Protein AF-0000000075210568 (afdb_homodimer)

Organism: NCBI:txid2021314

Secondary structure (DSSP, 8-state):
-EEEE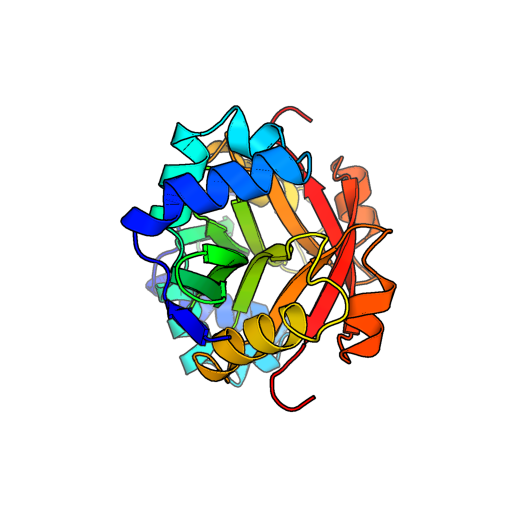--GGGHHHHHHHHHHTT-HHHHHTHHHHHHHHHT-SEEEEEEETTEEEEEEEEEE-SSSEEEEEEEEE-GGGTTTTHHHHHHHHHHHHSTTSEEEEEE-TTTHHHHHHTTPEEEEEEEEETT-/-EEEE--GGGHHHHHHHHHHTT-HHHHHTHHHHHHHHHT-SEEEEEEETTEEEEEEEEEE-SSSEEEEEEEEE-GGGTTTTHHHHHHHHHHHHSTTSEEEEEE-TTTHHHHHHTTPEEEEEEEEETT-

pLDDT: mean 95.22, std 4.37, range [72.69, 98.81]

Solvent-accessible surface area (backbone atoms only — not comparable to full-atom values): 13759 Å² total; per-residue (Å²): 120,48,75,46,72,63,52,79,86,50,48,68,55,50,44,50,49,31,51,76,72,64,42,50,67,55,48,74,38,40,69,43,44,52,46,20,57,74,50,36,79,45,42,33,33,31,23,58,83,93,39,71,46,28,38,36,39,17,41,52,32,73,30,48,44,30,38,46,77,45,76,48,61,39,77,94,51,56,94,66,52,56,68,59,50,53,53,48,56,56,42,66,76,33,55,72,18,38,39,34,37,73,34,54,86,90,45,46,67,60,43,49,73,71,58,34,44,80,39,45,13,33,38,35,50,69,90,98,120,48,75,46,72,62,53,80,86,48,48,68,53,51,45,50,48,30,52,76,72,64,42,48,67,54,48,74,37,40,70,43,43,51,46,20,56,73,50,37,79,43,41,31,34,31,24,57,83,92,39,72,46,28,40,35,39,19,42,53,31,74,29,49,45,30,38,46,76,44,76,50,61,38,78,93,51,56,95,67,53,55,68,60,51,52,54,48,55,57,40,66,76,33,55,72,17,37,39,34,38,73,34,53,86,90,45,46,66,60,43,49,73,73,56,34,46,81,40,45,12,32,38,35,49,68,90,97

Sequence (256 aa):
MIIRDYEESDFPYIQQLNAAEGWSGLVERGGETKGAWSRSNASCVACAGETVIGYLRGMTDTHITLYICELLISNSYRKSGVGKRLLRHVHEAYPTTRMEILASSSSQSYYEQLGFRPFYGFRKTIDEMIIRDYEESDFPYIQQLNAAEGWSGLVERGGETKGAWSRSNASCVACAGETVIGYLRGMTDTHITLYICELLISNSYRKSGVGKRLLRHVHEAYPTTRMEILASSSSQSYYEQLGFRPFYGFRKTIDE

InterPro domains:
  IPR000182 GNAT domain [PF13508] (44-118)
  IPR000182 GNAT domain [PS51186] (1-128)
  IPR016181 Acyl-CoA N-acyltransferase [SSF55729] (1-119)

Foldseek 3Di:
DDKDFDDLVCLVLVLVQCVVVVVVVCNVPVVVVSVLQVVFDQKMFDDDVPHTQWIWTWHDPLAEAIETPDTDGHPVCPPVCPRVVSVCVSCVSRVNYDYDYDDDPVCVVVVVVVVDDDDDDDDDDPVD/DDKDFDDLVCLVLVLVQCVVVVVVVCNVPVVVVSVLQVVFDQKMFDDDVPHTQWIWTWHDPLAEAIETPDTDGHPVCPPVCPRVVSVCVSCVSRVNYDYDYDDDPVCVVVVVVVVDDDDDDDDDDPVD

Nearest PDB structures (foldseek):
  2atr-assembly1_A  TM=8.343E-01  e=8.074E-07  Streptococcus pneumoniae TIGR4
  1y7r-assembly1_B  TM=6.972E-01  e=7.843E-06  Staphylococcus aureus
  2ozh-assembly1_A-2  TM=6.845E-01  e=1.602E-05  Xanthomonas campestris pv. campestris
  5jph-assembly2_A  TM=6.784E-01  e=1.772E-04  Staphylococcus aureus subsp. aureus COL
  5i0c-assembly1_A  TM=7.451E-01  e=1.512E-03  Escherichia coli K-12

Structure (mmCIF, N/CA/C/O backbone):
data_AF-0000000075210568-model_v1
#
loop_
_entity.id
_entity.type
_entity.pdbx_description
1 polymer 'GNAT family N-acetyltransferase'
#
loop_
_atom_site.group_PDB
_atom_site.id
_atom_site.type_symbol
_atom_site.label_atom_id
_atom_site.label_alt_id
_atom_site.label_comp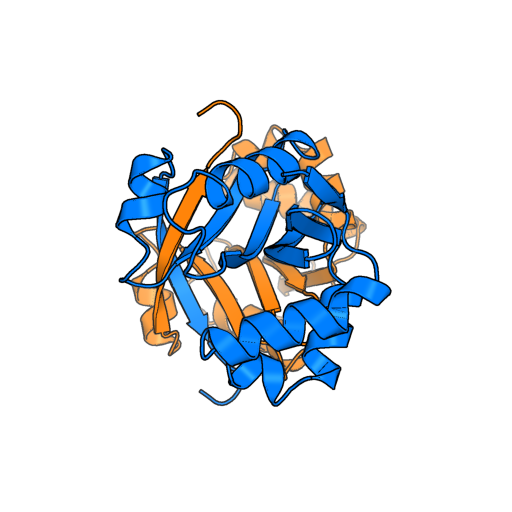_id
_atom_site.label_asym_id
_atom_site.label_entity_id
_atom_site.label_seq_id
_atom_site.pdbx_PDB_ins_code
_atom_site.Cartn_x
_atom_site.Cartn_y
_atom_site.Cartn_z
_atom_site.occupancy
_atom_site.B_iso_or_equiv
_atom_site.auth_seq_id
_atom_site.auth_comp_id
_atom_site.auth_asym_id
_atom_site.auth_atom_id
_atom_site.pdbx_PDB_model_num
ATOM 1 N N . MET A 1 1 ? 6.574 25.797 10.828 1 87.81 1 MET A N 1
ATOM 2 C CA . MET A 1 1 ? 6.012 24.469 10.586 1 87.81 1 MET A CA 1
ATOM 3 C C . MET A 1 1 ? 7.098 23.406 10.625 1 87.81 1 MET A C 1
ATOM 5 O O . MET A 1 1 ? 8.156 23.562 10.016 1 87.81 1 MET A O 1
ATOM 9 N N . ILE A 1 2 ? 6.82 22.391 11.453 1 95.25 2 ILE A N 1
ATOM 10 C CA . ILE A 1 2 ? 7.797 21.312 11.617 1 95.25 2 ILE A CA 1
ATOM 11 C C . ILE A 1 2 ? 7.176 19.984 11.211 1 95.25 2 ILE A C 1
ATOM 13 O O . ILE A 1 2 ? 6.02 19.703 11.539 1 95.25 2 ILE A O 1
ATOM 17 N N . ILE A 1 3 ? 7.969 19.156 10.539 1 97.62 3 ILE A N 1
ATOM 18 C CA . ILE A 1 3 ? 7.578 17.781 10.227 1 97.62 3 ILE A CA 1
ATOM 19 C C . ILE A 1 3 ? 8.398 16.812 11.07 1 97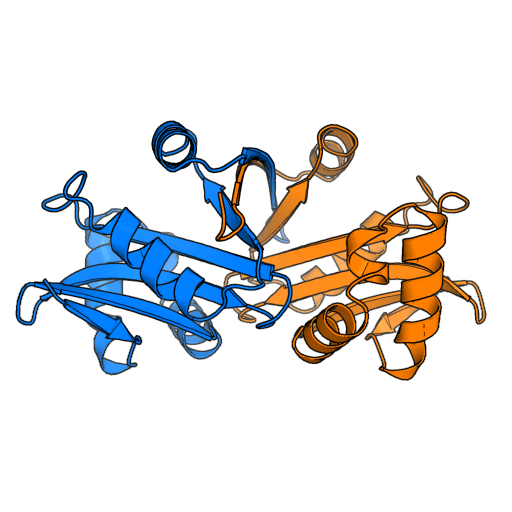.62 3 ILE A C 1
ATOM 21 O O . ILE A 1 3 ? 9.617 16.938 11.172 1 97.62 3 ILE A O 1
ATOM 25 N N . ARG A 1 4 ? 7.723 15.922 11.68 1 96.94 4 ARG A N 1
ATOM 26 C CA . ARG A 1 4 ? 8.398 14.922 12.5 1 96.94 4 ARG A CA 1
ATOM 27 C C . ARG A 1 4 ? 7.68 13.578 12.438 1 96.94 4 ARG A C 1
ATOM 29 O O . ARG A 1 4 ? 6.547 13.5 11.969 1 96.94 4 ARG A O 1
ATOM 36 N N . ASP A 1 5 ? 8.328 12.531 12.977 1 96.62 5 ASP A N 1
ATOM 37 C CA . ASP A 1 5 ? 7.738 11.203 12.992 1 96.62 5 ASP A CA 1
ATOM 38 C C . ASP A 1 5 ? 6.531 11.141 13.922 1 96.62 5 ASP A C 1
ATOM 40 O O . ASP A 1 5 ? 6.484 11.844 14.93 1 96.62 5 ASP A O 1
ATOM 44 N N . TYR A 1 6 ? 5.617 10.352 13.555 1 97.5 6 TYR A N 1
ATOM 45 C CA . TYR A 1 6 ? 4.418 10.117 14.352 1 97.5 6 TYR A CA 1
ATOM 46 C C . TYR A 1 6 ? 4.773 9.5 15.695 1 97.5 6 TYR A C 1
ATOM 48 O O . TYR A 1 6 ? 5.637 8.625 15.773 1 97.5 6 TYR A O 1
ATOM 56 N N . GLU A 1 7 ? 4.172 9.945 16.781 1 96.5 7 GLU A N 1
ATOM 57 C CA . GLU A 1 7 ? 4.137 9.32 18.094 1 96.5 7 GLU A CA 1
ATOM 58 C C . GLU A 1 7 ? 2.699 9.055 18.531 1 96.5 7 GLU A C 1
ATOM 60 O O . GLU A 1 7 ? 1.774 9.75 18.109 1 96.5 7 GLU A O 1
ATOM 65 N N . GLU A 1 8 ? 2.539 8.094 19.422 1 96.88 8 GLU A N 1
ATOM 66 C CA . GLU A 1 8 ? 1.201 7.664 19.812 1 96.88 8 GLU A CA 1
ATOM 67 C C . GLU A 1 8 ? 0.41 8.82 20.422 1 96.88 8 GLU A C 1
ATOM 69 O O . GLU A 1 8 ? -0.813 8.883 20.281 1 96.88 8 GLU A O 1
ATOM 74 N N . SER A 1 9 ? 1.119 9.703 21.062 1 96.5 9 SER A N 1
ATOM 75 C CA . SER A 1 9 ? 0.458 10.836 21.703 1 96.5 9 SER A CA 1
ATOM 76 C C . SER A 1 9 ? -0.156 11.773 20.672 1 96.5 9 SER A C 1
ATOM 78 O O . SER A 1 9 ? -0.962 12.641 21.016 1 96.5 9 SER A O 1
ATOM 80 N N . ASP A 1 10 ? 0.159 11.641 19.391 1 97.44 10 ASP A N 1
ATOM 81 C CA . ASP A 1 10 ? -0.385 12.469 18.312 1 97.44 10 ASP A CA 1
ATOM 82 C C . ASP A 1 10 ? -1.772 11.984 17.891 1 97.44 10 ASP A C 1
ATOM 84 O O . ASP A 1 10 ? -2.523 12.719 17.25 1 97.44 10 ASP A O 1
ATOM 88 N N . PHE A 1 11 ? -2.162 10.758 18.266 1 97.81 11 PHE A N 1
ATOM 89 C CA . PHE A 1 11 ? -3.307 10.07 17.672 1 97.81 11 PHE A CA 1
ATOM 90 C C . PHE A 1 11 ? -4.598 10.828 17.969 1 97.81 11 PHE A C 1
ATOM 92 O O . PHE A 1 11 ? -5.441 10.984 17.078 1 97.81 11 PHE A O 1
ATOM 99 N N . PRO A 1 12 ? -4.773 11.375 19.219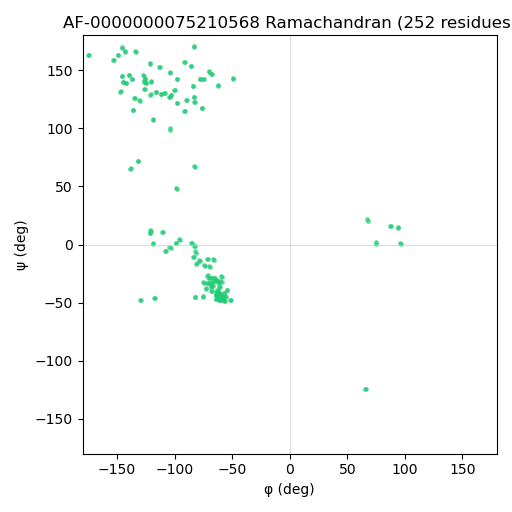 1 97.12 12 PRO A N 1
ATOM 100 C CA . PRO A 1 12 ? -6.008 12.125 19.438 1 97.12 12 PRO A CA 1
ATOM 101 C C . PRO A 1 12 ? -6.145 13.336 18.516 1 97.12 12 PRO A C 1
ATOM 103 O O . PRO A 1 12 ? -7.25 13.664 18.078 1 97.12 12 PRO A O 1
ATOM 106 N N . TYR A 1 13 ? -5.062 14 18.203 1 96.69 13 TYR A N 1
ATOM 107 C CA . TYR A 1 13 ? -5.086 15.164 17.312 1 96.69 13 TYR A CA 1
ATOM 108 C C . TYR A 1 13 ? -5.344 14.75 15.875 1 96.69 13 TYR A C 1
ATOM 110 O O . TYR A 1 13 ? -5.996 15.477 15.125 1 96.69 13 TYR A O 1
ATOM 118 N N . ILE A 1 14 ? -4.867 13.578 15.477 1 97.38 14 ILE A N 1
ATOM 119 C CA . ILE A 1 14 ? -5.133 13.008 14.156 1 97.38 14 ILE A CA 1
ATOM 120 C C . ILE A 1 14 ? -6.625 12.719 14.008 1 97.38 14 ILE A C 1
ATOM 122 O O . ILE A 1 14 ? -7.227 13.055 12.984 1 97.38 14 ILE A O 1
ATOM 126 N N . GLN A 1 15 ? -7.207 12.172 15.047 1 97.56 15 GLN A N 1
ATOM 127 C CA . GLN A 1 15 ? -8.633 11.867 15 1 97.56 15 GLN A CA 1
ATOM 128 C C . GLN A 1 15 ? -9.469 13.141 14.945 1 97.56 15 GLN A C 1
ATOM 130 O O . GLN A 1 15 ? -10.523 13.172 14.305 1 97.56 15 GLN A O 1
ATOM 135 N N . GLN A 1 16 ? -9.008 14.18 15.641 1 96.56 16 GLN A N 1
ATOM 136 C CA . GLN A 1 16 ? -9.688 15.469 15.562 1 96.56 16 GLN A CA 1
ATOM 137 C C . GLN A 1 16 ? -9.664 16.016 14.133 1 96.56 16 GLN A C 1
ATOM 139 O O . GLN A 1 16 ? -10.672 16.531 13.641 1 96.56 16 GLN A O 1
ATOM 144 N N . LEU A 1 17 ? -8.562 15.906 13.5 1 96.75 17 LEU A N 1
ATOM 145 C CA . LEU A 1 17 ? -8.43 16.344 12.109 1 96.75 17 LEU A CA 1
ATOM 146 C C . LEU A 1 17 ? -9.32 15.516 11.195 1 96.75 17 LEU A C 1
ATOM 148 O O . LEU A 1 17 ? -9.992 16.062 10.312 1 96.75 17 LEU A O 1
ATOM 152 N N . ASN A 1 18 ? -9.273 14.141 11.367 1 97.19 18 ASN A N 1
ATOM 153 C CA . ASN A 1 18 ? -10.164 13.273 10.609 1 97.19 18 ASN A CA 1
ATOM 154 C C . ASN A 1 18 ? -11.617 13.719 10.719 1 97.19 18 ASN A C 1
ATOM 156 O O . ASN A 1 18 ? -12.32 13.82 9.711 1 97.19 18 ASN A O 1
ATOM 160 N N . ALA A 1 19 ? -12.039 13.977 11.922 1 97.06 19 ALA A N 1
ATOM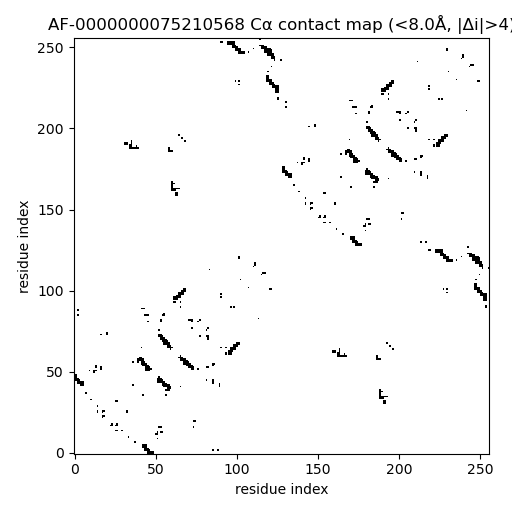 161 C CA . ALA A 1 19 ? -13.414 14.398 12.164 1 97.06 19 ALA A CA 1
ATOM 162 C C . ALA A 1 19 ? -13.711 15.734 11.492 1 97.06 19 ALA A C 1
ATOM 164 O O . ALA A 1 19 ? -14.742 15.883 10.828 1 97.06 19 ALA A O 1
ATOM 165 N N . ALA A 1 20 ? -12.852 16.672 11.633 1 95.56 20 ALA A N 1
ATOM 166 C CA . ALA A 1 20 ? -13.023 18.016 11.086 1 95.56 20 ALA A CA 1
ATOM 167 C C . ALA A 1 20 ? -13.133 17.984 9.562 1 95.56 20 ALA A C 1
ATOM 169 O O . ALA A 1 20 ? -13.844 18.781 8.961 1 95.56 20 ALA A O 1
ATOM 170 N N . GLU A 1 21 ? -12.43 17.016 8.922 1 93.75 21 GLU A N 1
ATOM 171 C CA . GLU A 1 21 ? -12.375 16.953 7.465 1 93.75 21 GLU A CA 1
ATOM 172 C C . GLU A 1 21 ? -13.367 15.938 6.91 1 93.75 21 GLU A C 1
ATOM 174 O O . GLU A 1 21 ? -13.344 15.633 5.715 1 93.75 21 GLU A O 1
ATOM 179 N N . GLY A 1 22 ? -14.133 15.305 7.77 1 94.12 22 GLY A N 1
ATOM 180 C CA . GLY A 1 22 ? -15.234 14.461 7.34 1 94.12 22 GLY A CA 1
ATOM 181 C C . GLY A 1 22 ? -14.82 13.031 7.047 1 94.12 22 GLY A C 1
ATOM 182 O O . GLY A 1 22 ? -15.492 12.32 6.297 1 94.12 22 GLY A O 1
ATOM 183 N N . TRP A 1 23 ? -13.656 12.625 7.492 1 94.06 23 TRP A N 1
ATOM 184 C CA . TRP A 1 23 ? -13.227 11.234 7.332 1 94.06 23 TRP A CA 1
ATOM 185 C C . TRP A 1 23 ? -13.812 10.352 8.43 1 94.06 23 TRP A C 1
ATOM 187 O O . TRP A 1 23 ? -13.07 9.727 9.188 1 94.06 23 TRP A O 1
ATOM 197 N N . SER A 1 24 ? -15.055 10.195 8.406 1 94.38 24 SER A N 1
ATOM 198 C CA . SER A 1 24 ? -15.844 9.625 9.484 1 94.38 24 SER A CA 1
ATOM 199 C C . SER A 1 24 ? -15.562 8.133 9.656 1 94.38 24 SER A C 1
ATOM 201 O O . SER A 1 24 ? -15.617 7.609 10.773 1 94.38 24 SER A O 1
ATOM 203 N N . GLY A 1 25 ? -15.289 7.461 8.641 1 93.69 25 GLY A N 1
ATOM 204 C CA . GLY A 1 25 ? -14.977 6.047 8.742 1 93.69 25 GLY A CA 1
ATOM 205 C C . GLY A 1 25 ? -13.805 5.762 9.656 1 93.69 25 GLY A C 1
ATOM 206 O O . GLY A 1 25 ? -13.859 4.848 10.484 1 93.69 25 GLY A O 1
ATOM 207 N N . LEU A 1 26 ? -12.75 6.547 9.508 1 95.56 26 LEU A N 1
ATOM 208 C CA . LEU A 1 26 ? -11.555 6.367 10.32 1 95.56 26 LEU A CA 1
ATOM 209 C C . LEU A 1 26 ? -11.812 6.773 11.773 1 95.56 26 LEU A C 1
ATOM 211 O O . LEU A 1 26 ? -11.203 6.227 12.688 1 95.56 26 LEU A O 1
ATOM 215 N N . VAL A 1 27 ? -12.75 7.719 11.961 1 96.44 27 VAL A N 1
ATOM 216 C CA . VAL A 1 27 ? -13.094 8.172 13.305 1 96.44 27 VAL A CA 1
ATOM 217 C C . VAL A 1 27 ? -13.945 7.121 14.008 1 96.44 27 VAL A C 1
ATOM 219 O O . VAL A 1 27 ? -13.664 6.754 15.148 1 96.44 27 VAL A O 1
ATOM 222 N N . GLU A 1 28 ? -14.906 6.605 13.258 1 96.19 28 GLU A N 1
ATOM 223 C CA . GLU A 1 28 ? -15.828 5.617 13.805 1 96.19 28 GLU A CA 1
ATOM 224 C C . GLU A 1 28 ? -15.109 4.309 14.133 1 96.19 28 GLU A C 1
ATOM 226 O O . GLU A 1 28 ? -15.445 3.635 15.102 1 96.19 28 GLU A O 1
ATOM 231 N N . ARG A 1 29 ? -14.109 3.986 13.367 1 95.81 29 ARG A N 1
ATOM 232 C CA . ARG A 1 29 ? -13.289 2.797 13.57 1 95.81 29 ARG A CA 1
ATOM 233 C C . ARG A 1 29 ? -11.992 3.145 14.305 1 95.81 29 ARG A C 1
ATOM 235 O O . ARG A 1 29 ? -10.914 2.719 13.891 1 95.81 29 ARG A O 1
ATOM 242 N N . GLY A 1 30 ? -12.172 3.883 15.367 1 95.75 30 GLY A N 1
ATOM 243 C CA . GLY A 1 30 ? -11.039 4.457 16.078 1 95.75 30 GLY A CA 1
ATOM 244 C C . GLY A 1 30 ? -10.023 3.422 16.516 1 95.75 30 GLY A C 1
ATOM 245 O O . GLY A 1 30 ? -8.812 3.629 16.391 1 95.75 30 GLY A O 1
ATOM 246 N N . GLY A 1 31 ? -10.492 2.309 17.078 1 96.75 31 GLY A N 1
ATOM 247 C CA . GLY A 1 31 ? -9.594 1.248 17.5 1 96.75 31 GLY A CA 1
ATOM 248 C C . GLY A 1 31 ? -8.797 0.656 16.359 1 96.75 31 GLY A C 1
ATOM 249 O O . GLY A 1 31 ? -7.578 0.49 16.469 1 96.75 31 GLY A O 1
ATOM 250 N N . GLU A 1 32 ? -9.438 0.356 15.305 1 97.5 32 GLU A N 1
ATOM 251 C CA . GLU A 1 32 ? -8.773 -0.17 14.109 1 97.5 32 GLU A CA 1
ATOM 252 C C . GLU A 1 32 ? -7.805 0.853 13.523 1 97.5 32 GLU A C 1
ATOM 254 O O . GLU A 1 32 ? -6.707 0.498 13.094 1 97.5 32 GLU A O 1
ATOM 259 N N . THR A 1 33 ? -8.266 2.096 13.508 1 98.19 33 THR A N 1
ATOM 260 C CA . THR A 1 33 ? -7.418 3.162 12.992 1 98.19 33 THR A CA 1
ATOM 261 C C . THR A 1 33 ? -6.141 3.289 13.812 1 98.19 33 THR A C 1
ATOM 263 O O . THR A 1 33 ? -5.043 3.396 13.266 1 98.19 33 THR A O 1
ATOM 266 N N . LYS A 1 34 ? -6.309 3.262 15.094 1 98.12 34 LYS A N 1
ATOM 267 C CA . LYS A 1 34 ? -5.141 3.324 15.969 1 98.12 34 LYS A CA 1
ATOM 268 C C . LYS A 1 34 ? -4.223 2.125 15.742 1 98.12 34 LYS A C 1
ATOM 270 O O . LYS A 1 34 ? -3 2.271 15.703 1 98.12 34 LYS A O 1
ATOM 275 N N . GLY A 1 35 ? -4.812 0.954 15.641 1 97.94 35 GLY A N 1
ATOM 276 C CA . GLY A 1 35 ? -4.039 -0.233 15.312 1 97.94 35 GLY A CA 1
ATOM 277 C C . GLY A 1 35 ? -3.273 -0.109 14.008 1 97.94 35 GLY A C 1
ATOM 278 O O . GLY A 1 35 ? -2.109 -0.508 13.93 1 97.94 35 GLY A O 1
ATOM 279 N N . ALA A 1 36 ? -3.904 0.45 13.031 1 98.38 36 ALA A N 1
ATOM 280 C CA . ALA A 1 36 ? -3.264 0.648 11.734 1 98.38 36 ALA A CA 1
ATOM 281 C C . ALA A 1 36 ? -2.057 1.572 11.852 1 98.38 36 ALA A C 1
ATOM 283 O O . ALA A 1 36 ? -1.008 1.314 11.258 1 98.38 36 ALA A O 1
ATOM 284 N N . TRP A 1 37 ? -2.221 2.623 12.609 1 98.19 37 TRP A N 1
ATOM 285 C CA . TRP A 1 37 ? -1.117 3.555 12.812 1 98.19 37 TRP A CA 1
ATOM 286 C C . TRP A 1 37 ? 0.052 2.867 13.508 1 98.19 37 TRP A C 1
ATOM 288 O O . TRP A 1 37 ? 1.212 3.094 13.156 1 98.19 37 TRP A O 1
ATOM 298 N N . SER A 1 38 ? -0.278 1.999 14.453 1 97.56 38 SER A N 1
ATOM 299 C CA . SER A 1 38 ? 0.761 1.315 15.219 1 97.56 38 SER A CA 1
ATOM 300 C C . SER A 1 38 ? 1.505 0.303 14.352 1 97.56 38 SER A C 1
ATOM 302 O O . SER A 1 38 ? 2.627 -0.094 14.68 1 97.56 38 SER A O 1
ATOM 304 N N . ARG A 1 39 ? 0.918 -0.075 13.273 1 97.25 39 ARG A N 1
ATOM 305 C CA . ARG A 1 39 ? 1.512 -1.084 12.398 1 97.25 39 ARG A CA 1
ATOM 306 C C . ARG A 1 39 ? 1.959 -0.47 11.078 1 97.25 39 ARG A C 1
ATOM 308 O O . ARG A 1 39 ? 2.223 -1.188 10.109 1 97.25 39 ARG A O 1
ATOM 315 N N . SER A 1 40 ? 1.941 0.849 11.07 1 97.88 40 SER A N 1
ATOM 316 C CA . SER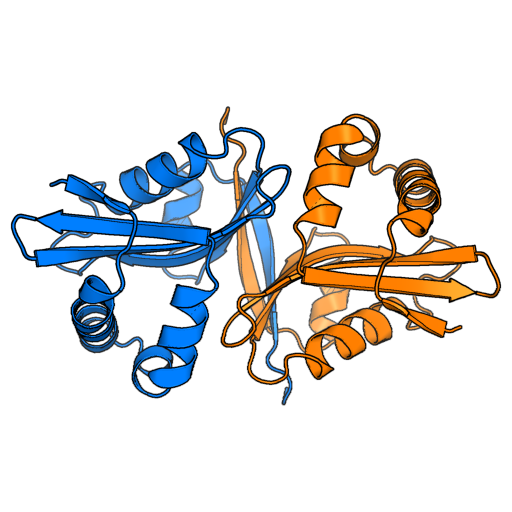 A 1 40 ? 2.494 1.581 9.938 1 97.88 40 SER A CA 1
ATOM 317 C C . SER A 1 40 ? 3.92 2.045 10.219 1 97.88 40 SER A C 1
ATOM 319 O O . SER A 1 40 ? 4.25 2.402 11.352 1 97.88 40 SER A O 1
ATOM 321 N N . ASN A 1 41 ? 4.762 1.983 9.164 1 98.06 41 ASN A N 1
ATOM 322 C CA . ASN A 1 41 ? 6.176 2.223 9.438 1 98.06 41 ASN A CA 1
ATOM 323 C C . ASN A 1 41 ? 6.707 3.404 8.625 1 98.06 41 ASN A C 1
ATOM 325 O O . ASN A 1 41 ? 7.922 3.574 8.492 1 98.06 41 ASN A O 1
ATOM 329 N N . ALA A 1 42 ? 5.895 4.18 8.016 1 98.06 42 ALA A N 1
ATOM 330 C CA . ALA A 1 42 ? 6.23 5.41 7.301 1 98.06 42 ALA A CA 1
ATOM 331 C C . ALA A 1 42 ? 5.207 6.504 7.582 1 98.06 42 ALA A C 1
ATOM 333 O O . ALA A 1 42 ? 4.469 6.918 6.684 1 98.06 42 ALA A O 1
ATOM 334 N N . SER A 1 43 ? 5.16 6.934 8.82 1 98.31 43 SER A N 1
ATOM 335 C CA . SER A 1 43 ? 4.133 7.883 9.242 1 98.31 43 SER A CA 1
ATOM 336 C C . SER A 1 43 ? 4.754 9.125 9.867 1 98.31 43 SER A C 1
ATOM 338 O O . SER A 1 43 ? 5.727 9.031 10.617 1 98.31 43 SER A O 1
ATOM 340 N N . CYS A 1 44 ? 4.219 10.266 9.547 1 98.38 44 CYS A N 1
ATOM 341 C CA . CYS A 1 44 ? 4.719 11.523 10.086 1 98.38 44 CYS A CA 1
ATOM 342 C C . CYS A 1 44 ? 3.594 12.547 10.227 1 98.38 44 CYS A C 1
ATOM 344 O O . CYS A 1 44 ? 2.502 12.344 9.695 1 98.38 44 CYS A O 1
ATOM 346 N N . VAL A 1 45 ? 3.875 13.578 11.023 1 98.44 45 VAL A N 1
ATOM 347 C CA . VAL A 1 45 ? 2.916 14.656 11.25 1 98.44 45 VAL A CA 1
ATOM 348 C C . VAL A 1 45 ? 3.576 16 10.961 1 98.44 45 VAL A C 1
ATOM 350 O O . VAL A 1 45 ? 4.793 16.141 11.102 1 98.44 45 VAL A O 1
ATOM 353 N N . ALA A 1 46 ? 2.797 16.922 10.445 1 98.44 46 ALA A N 1
ATOM 354 C CA . ALA A 1 46 ? 3.168 18.328 10.32 1 98.44 46 ALA A CA 1
ATOM 355 C C . ALA A 1 46 ? 2.541 19.156 11.43 1 98.44 46 ALA A C 1
ATOM 357 O O . ALA A 1 46 ? 1.33 19.094 11.656 1 98.44 46 ALA A O 1
ATOM 358 N N . CYS A 1 47 ? 3.379 20.016 12.062 1 97.38 47 CYS A N 1
ATOM 359 C CA . CYS A 1 47 ? 2.908 20.781 13.211 1 97.38 47 CYS A CA 1
ATOM 360 C C . CYS A 1 47 ? 3.152 22.266 13.016 1 97.38 47 CYS A C 1
ATOM 362 O O . CYS A 1 47 ? 4.199 22.672 12.5 1 97.38 47 CYS A O 1
ATOM 364 N N . ALA A 1 48 ? 2.154 23.031 13.305 1 95.12 48 ALA A N 1
ATOM 365 C CA . ALA A 1 48 ? 2.291 24.469 13.531 1 95.12 48 ALA A CA 1
ATOM 366 C C . ALA A 1 48 ? 2.211 24.812 15.016 1 95.12 48 ALA A C 1
ATOM 368 O O . ALA A 1 48 ? 1.118 24.875 15.586 1 95.12 48 ALA A O 1
ATOM 369 N N . GLY A 1 49 ? 3.369 25 15.648 1 91.38 49 GLY A N 1
ATOM 370 C CA . GLY A 1 49 ? 3.385 25.031 17.109 1 91.38 49 GLY A CA 1
ATOM 371 C C . GLY A 1 49 ? 3.029 23.688 17.719 1 91.38 49 GLY A C 1
ATOM 372 O O . GLY A 1 49 ? 3.641 22.656 17.391 1 91.38 49 GLY A O 1
ATOM 373 N N . GLU A 1 50 ? 2.039 23.625 18.578 1 88.31 50 GLU A N 1
ATOM 374 C CA . GLU A 1 50 ? 1.641 22.406 19.25 1 88.31 50 GLU A CA 1
ATOM 375 C C . GLU A 1 50 ? 0.489 21.719 18.516 1 88.31 50 GLU A C 1
ATOM 377 O O . GLU A 1 50 ? 0.04 20.641 18.922 1 88.31 50 GLU A O 1
ATOM 382 N N . THR A 1 51 ? 0.155 22.297 17.438 1 91.81 51 THR A N 1
ATOM 383 C CA . THR A 1 51 ? -1.024 21.812 16.734 1 91.81 51 THR A CA 1
ATOM 384 C C . THR A 1 51 ? -0.622 20.969 15.523 1 91.81 51 THR A C 1
ATOM 386 O O . THR A 1 51 ? 0.23 21.375 14.734 1 91.81 51 THR A O 1
ATOM 389 N N . VAL A 1 52 ? -1.202 19.781 15.445 1 96.38 52 VAL A N 1
ATOM 390 C CA . VAL A 1 52 ? -1.03 18.953 14.25 1 96.38 52 VAL A CA 1
ATOM 391 C C . VAL A 1 52 ? -1.909 19.5 13.125 1 96.38 52 VAL A C 1
ATOM 393 O O . VAL A 1 52 ? -3.139 19.5 13.234 1 96.38 52 VAL A O 1
ATOM 396 N N . ILE A 1 53 ? -1.309 19.953 12.023 1 97.25 53 ILE A N 1
ATOM 397 C CA . ILE A 1 53 ? -2.072 20.609 10.961 1 97.25 53 ILE A CA 1
ATOM 398 C C . ILE A 1 53 ? -2.166 19.688 9.75 1 97.25 53 ILE A C 1
ATOM 400 O O . ILE A 1 53 ? -2.842 20 8.766 1 97.25 53 ILE A O 1
ATOM 404 N N . GLY A 1 54 ? -1.522 18.562 9.742 1 98.12 54 GLY A N 1
ATOM 405 C CA . GLY A 1 54 ? -1.549 17.547 8.695 1 98.12 54 GLY A CA 1
ATOM 406 C C . GLY A 1 54 ? -0.78 16.297 9.062 1 98.12 54 GLY A C 1
ATOM 407 O O . GLY A 1 54 ? -0.012 16.297 10.023 1 98.12 54 GLY A O 1
ATOM 408 N N . TYR A 1 55 ? -1.065 15.234 8.32 1 98.56 55 TYR A N 1
ATOM 409 C CA . TYR A 1 55 ? -0.337 14 8.578 1 98.56 55 TYR A CA 1
ATOM 410 C C . TYR A 1 55 ? -0.255 13.141 7.324 1 98.56 55 TYR A C 1
ATOM 412 O O . TYR A 1 55 ? -0.972 13.383 6.348 1 98.56 55 TYR A O 1
ATOM 420 N N . LEU A 1 56 ? 0.662 12.297 7.328 1 98.5 56 LEU A N 1
ATOM 421 C CA . LEU A 1 56 ? 0.848 11.242 6.336 1 98.5 56 LEU A CA 1
ATOM 422 C C . LEU A 1 56 ? 1.059 9.891 7.016 1 98.5 56 LEU A C 1
ATOM 424 O O . LEU A 1 56 ? 1.861 9.781 7.945 1 98.5 56 LEU A O 1
ATOM 428 N N . ARG A 1 57 ? 0.218 8.945 6.656 1 98.75 57 ARG A N 1
ATOM 429 C CA . ARG A 1 57 ? 0.446 7.559 7.051 1 98.75 57 ARG A CA 1
ATOM 430 C C . ARG A 1 57 ? 0.783 6.691 5.84 1 98.75 57 ARG A C 1
ATOM 432 O O . ARG A 1 57 ? 0.084 6.734 4.824 1 98.75 57 ARG A O 1
ATOM 439 N N . GLY A 1 58 ? 1.861 5.953 5.965 1 98.62 58 GLY A N 1
ATOM 440 C CA . GLY A 1 58 ? 2.281 5.086 4.875 1 98.62 58 GLY A CA 1
ATOM 441 C C . GLY A 1 58 ? 2.867 3.77 5.355 1 98.62 58 GLY A C 1
ATOM 442 O O . GLY A 1 58 ? 3.084 3.58 6.551 1 98.62 58 GLY A O 1
ATOM 443 N N . MET A 1 59 ? 2.996 2.863 4.461 1 98.75 59 MET A N 1
ATOM 444 C CA . MET A 1 59 ? 3.643 1.567 4.652 1 98.75 59 MET A CA 1
ATOM 445 C C . MET A 1 59 ? 4.742 1.351 3.615 1 98.75 59 MET A C 1
ATOM 447 O O . MET A 1 59 ? 4.578 1.702 2.445 1 98.75 59 MET A O 1
ATOM 451 N N . THR A 1 60 ? 5.848 0.714 4.094 1 98.81 60 THR A N 1
ATOM 452 C CA . THR A 1 60 ? 6.941 0.462 3.158 1 98.81 60 THR A CA 1
ATOM 453 C C . THR A 1 60 ? 7.641 -0.852 3.488 1 98.81 60 THR A C 1
ATOM 455 O O . THR A 1 60 ? 7.707 -1.253 4.652 1 98.81 60 THR A O 1
ATOM 458 N N . ASP A 1 61 ? 8.07 -1.504 2.441 1 98.5 61 ASP A N 1
ATOM 459 C CA . ASP A 1 61 ? 8.977 -2.643 2.59 1 98.5 61 ASP A CA 1
ATOM 460 C C . ASP A 1 61 ? 10.43 -2.184 2.668 1 98.5 61 ASP A C 1
ATOM 462 O O . ASP A 1 61 ? 11.344 -3.01 2.73 1 98.5 61 ASP A O 1
ATOM 466 N N . THR A 1 62 ? 10.703 -0.903 2.619 1 98.06 62 THR A N 1
ATOM 467 C CA . THR A 1 62 ? 11.953 -0.177 2.824 1 98.06 62 THR A CA 1
ATOM 468 C C . THR A 1 62 ? 12.875 -0.338 1.621 1 98.06 62 THR A C 1
ATOM 470 O O . THR A 1 62 ? 13.961 0.244 1.585 1 98.06 62 THR A O 1
ATOM 473 N N . HIS A 1 63 ? 12.438 -1.057 0.552 1 97.94 63 HIS A N 1
ATOM 474 C CA . HIS A 1 63 ? 13.336 -1.316 -0.565 1 97.94 63 HIS A CA 1
ATOM 475 C C . HIS A 1 63 ? 12.68 -0.953 -1.895 1 97.94 63 HIS A C 1
ATOM 477 O O . HIS A 1 63 ? 13.281 -0.258 -2.717 1 97.94 63 HIS A O 1
ATOM 483 N N . ILE A 1 64 ? 11.438 -1.396 -2.092 1 98 64 ILE A N 1
ATOM 484 C CA . ILE A 1 64 ? 10.836 -1.292 -3.418 1 98 64 ILE A CA 1
ATOM 485 C C . ILE A 1 64 ? 9.609 -0.385 -3.361 1 98 64 ILE A C 1
ATOM 487 O O . ILE A 1 64 ? 9.445 0.508 -4.195 1 98 64 ILE A O 1
ATOM 491 N N . THR A 1 65 ? 8.773 -0.592 -2.373 1 98.44 65 THR A N 1
ATOM 492 C CA . THR A 1 65 ? 7.457 0.027 -2.375 1 98.44 65 THR A CA 1
ATOM 493 C C . THR A 1 65 ? 7.27 0.906 -1.143 1 98.44 65 THR A C 1
ATOM 495 O O . THR A 1 65 ? 7.609 0.503 -0.029 1 98.44 65 THR A O 1
ATOM 498 N N . LEU A 1 66 ? 6.883 2.072 -1.299 1 98.69 66 LEU A N 1
ATOM 499 C CA . LEU A 1 66 ? 6.344 2.988 -0.3 1 98.69 66 LEU A CA 1
ATOM 500 C C . LEU A 1 66 ? 4.918 3.395 -0.648 1 98.69 66 LEU A C 1
ATOM 502 O O . LEU A 1 66 ? 4.695 4.145 -1.604 1 98.69 66 LEU A O 1
ATOM 506 N N . TYR A 1 67 ? 3.963 2.883 0.103 1 98.81 67 TYR A N 1
ATOM 507 C CA . TYR A 1 67 ? 2.561 3.164 -0.182 1 98.81 67 TYR A CA 1
ATOM 508 C C . TYR A 1 67 ? 1.992 4.172 0.812 1 98.81 67 TYR A C 1
ATOM 510 O O . TYR A 1 67 ? 2.082 3.973 2.025 1 98.81 67 TYR A O 1
ATOM 518 N N . ILE A 1 68 ? 1.419 5.219 0.272 1 98.56 68 ILE A N 1
ATOM 519 C CA . ILE A 1 68 ? 0.773 6.238 1.094 1 98.56 68 ILE A CA 1
ATOM 520 C C . ILE A 1 68 ? -0.702 5.891 1.279 1 98.56 68 ILE A C 1
ATOM 522 O O . ILE A 1 68 ? -1.483 5.941 0.326 1 98.56 68 ILE A O 1
ATOM 526 N N . CYS A 1 69 ? -1.033 5.621 2.516 1 98.12 69 CYS A N 1
ATOM 527 C CA . CYS A 1 69 ? -2.393 5.215 2.852 1 98.12 69 CYS A CA 1
ATOM 528 C C . CYS A 1 69 ? -3.305 6.426 2.998 1 98.12 69 CYS A C 1
ATOM 530 O O . CYS A 1 69 ? -4.449 6.402 2.547 1 98.12 69 CYS A O 1
ATOM 532 N N . GLU A 1 70 ? -2.811 7.402 3.691 1 97.31 70 GLU A N 1
ATOM 533 C CA . GLU A 1 70 ? -3.553 8.633 3.947 1 97.31 70 GLU A CA 1
ATOM 534 C C . GLU A 1 70 ? -2.635 9.852 3.898 1 97.31 70 GLU A C 1
ATOM 536 O O . GLU A 1 70 ? -1.49 9.789 4.352 1 97.31 70 GLU A O 1
ATOM 541 N N . LEU A 1 71 ? -3.107 10.852 3.338 1 97.38 71 LEU A N 1
ATOM 542 C CA . LEU A 1 71 ? -2.539 12.188 3.395 1 97.38 71 LEU A CA 1
ATOM 543 C C . LEU A 1 71 ? -3.629 13.234 3.619 1 97.38 71 LEU A C 1
ATOM 545 O O . LEU A 1 71 ? -4.523 13.391 2.787 1 97.38 71 LEU A O 1
ATOM 549 N N . LEU A 1 72 ? -3.555 13.883 4.746 1 97.06 72 LEU A N 1
ATOM 550 C CA . LEU A 1 72 ? -4.582 14.859 5.086 1 97.06 72 LEU A CA 1
ATOM 551 C C . LEU A 1 72 ? -3.957 16.141 5.617 1 97.06 72 LEU A C 1
ATOM 553 O O . LEU A 1 72 ? -3.055 16.109 6.457 1 97.06 72 LEU A O 1
ATOM 557 N N . ILE A 1 73 ? -4.328 17.219 5.016 1 96.81 73 ILE A N 1
ATOM 558 C CA . ILE A 1 73 ? -3.93 18.547 5.461 1 96.81 73 ILE A CA 1
ATOM 559 C C . ILE A 1 73 ? -5.16 19.344 5.902 1 96.81 73 ILE A C 1
ATOM 561 O O . ILE A 1 73 ? -6.18 19.344 5.215 1 96.81 73 ILE A O 1
ATOM 565 N N . SER A 1 74 ? -5.043 19.938 7.086 1 96.5 74 SER A N 1
ATOM 566 C CA . SER A 1 74 ? -6.133 20.797 7.539 1 96.5 74 SER A CA 1
ATOM 567 C C . SER A 1 74 ? -6.543 21.797 6.461 1 96.5 74 SER A C 1
ATOM 569 O O . SER A 1 74 ? -5.688 22.359 5.777 1 96.5 74 SER A O 1
ATOM 571 N N . ASN A 1 75 ? -7.777 22.031 6.391 1 94.88 75 ASN A N 1
ATOM 572 C CA . ASN A 1 75 ? -8.328 22.906 5.367 1 94.88 75 ASN A CA 1
ATOM 573 C C . ASN A 1 75 ? -7.641 24.281 5.367 1 94.88 75 ASN A C 1
ATOM 575 O O . ASN A 1 75 ? -7.312 24.812 4.309 1 94.88 75 ASN A O 1
ATOM 579 N N . SER A 1 76 ? -7.324 24.828 6.453 1 93.38 76 SER A N 1
ATOM 580 C CA . SER A 1 76 ? -6.75 26.172 6.613 1 93.38 76 SER A CA 1
ATOM 581 C C . SER A 1 76 ? -5.312 26.219 6.105 1 93.38 76 SER A C 1
ATOM 583 O O . SER A 1 76 ? -4.758 27.297 5.887 1 93.38 76 SER A O 1
ATOM 585 N N . TYR A 1 77 ? -4.746 25.062 5.863 1 94.19 77 TYR A N 1
ATOM 586 C CA . TYR A 1 77 ? -3.336 25.016 5.488 1 94.19 77 TYR A CA 1
ATOM 587 C C . TYR A 1 77 ? -3.15 24.359 4.125 1 94.19 77 TYR A C 1
ATOM 589 O O . TYR A 1 77 ? -2.023 24.062 3.719 1 94.19 77 TYR A O 1
ATOM 597 N N . ARG A 1 78 ? -4.211 24.125 3.434 1 91.62 78 ARG A N 1
ATOM 598 C CA . ARG A 1 78 ? -4.113 23.516 2.113 1 91.62 78 ARG A CA 1
ATOM 599 C C . ARG A 1 78 ? -3.512 24.484 1.102 1 91.62 78 ARG A C 1
ATOM 601 O O . ARG A 1 78 ? -3.562 25.703 1.295 1 91.62 78 ARG A O 1
ATOM 608 N N . LYS A 1 79 ? -2.811 23.969 0.132 1 89.75 79 LYS A N 1
ATOM 609 C CA . LYS A 1 79 ? -2.156 24.734 -0.928 1 89.75 79 LYS A CA 1
ATOM 610 C C . LYS A 1 79 ? -1.01 25.578 -0.373 1 89.75 79 LYS A C 1
ATOM 612 O O . LYS A 1 79 ? -0.705 26.641 -0.903 1 89.75 79 LYS A O 1
ATOM 617 N N . SER A 1 80 ? -0.541 25.172 0.748 1 90.69 80 SER A N 1
ATOM 618 C CA . SER A 1 80 ? 0.575 25.875 1.377 1 90.69 80 SER A CA 1
ATOM 619 C C . SER A 1 80 ? 1.875 25.094 1.222 1 90.69 80 SER A C 1
ATOM 621 O O . SER A 1 80 ? 2.92 25.5 1.726 1 90.69 80 SER A O 1
ATOM 623 N N . GLY A 1 81 ? 1.77 23.953 0.623 1 94.06 81 GLY A N 1
ATOM 624 C CA . GLY A 1 81 ? 2.959 23.141 0.393 1 94.06 81 GLY A CA 1
ATOM 625 C C . GLY A 1 81 ? 3.18 22.094 1.459 1 94.06 81 GLY A C 1
ATOM 626 O O . GLY A 1 81 ? 4.145 21.328 1.394 1 94.06 81 GLY A O 1
ATOM 627 N N . VAL A 1 82 ? 2.322 21.984 2.43 1 96.19 82 VAL A N 1
ATOM 628 C CA . VAL A 1 82 ? 2.461 21.047 3.539 1 96.19 82 VAL A CA 1
ATOM 629 C C . VAL A 1 82 ? 2.426 19.609 3.012 1 96.19 82 VAL A C 1
ATOM 631 O O . VAL A 1 82 ? 3.26 18.797 3.387 1 96.19 82 VAL A O 1
ATOM 634 N N . GLY A 1 83 ? 1.511 19.328 2.129 1 96.62 83 GLY A N 1
ATOM 635 C CA . GLY A 1 83 ? 1.412 18 1.547 1 96.62 83 GLY A CA 1
ATOM 636 C C . GLY A 1 83 ? 2.674 17.578 0.823 1 96.62 83 GLY A C 1
ATOM 637 O O . GLY A 1 83 ? 3.174 16.469 1.037 1 96.62 83 GLY A O 1
ATOM 638 N N . LYS A 1 84 ? 3.18 18.469 0.054 1 95.44 84 LYS A N 1
ATOM 639 C CA . LYS A 1 84 ? 4.41 18.219 -0.686 1 95.44 84 LYS A CA 1
ATOM 640 C C . LYS A 1 84 ? 5.57 17.922 0.263 1 95.44 84 LYS A C 1
ATOM 642 O O . LYS A 1 84 ? 6.367 17.016 0.02 1 95.44 84 LYS A O 1
ATOM 647 N N . ARG A 1 85 ? 5.66 18.625 1.278 1 96.38 85 ARG A N 1
ATOM 648 C CA . ARG A 1 85 ? 6.746 18.469 2.244 1 96.38 85 ARG A CA 1
ATOM 649 C C . ARG A 1 85 ? 6.633 17.141 2.98 1 96.38 85 ARG A C 1
ATOM 651 O O . ARG A 1 85 ? 7.645 16.484 3.266 1 96.38 85 ARG A O 1
ATOM 658 N N . LEU A 1 86 ? 5.41 16.75 3.324 1 97.88 86 LEU A N 1
ATOM 659 C CA . LEU A 1 86 ? 5.195 15.461 3.969 1 97.88 86 LEU A CA 1
ATOM 660 C C . LEU A 1 86 ? 5.617 14.32 3.055 1 97.88 86 LEU A C 1
ATOM 662 O O . LEU A 1 86 ? 6.336 13.406 3.482 1 97.88 86 LEU A O 1
ATOM 666 N N . LEU A 1 87 ? 5.23 14.391 1.782 1 97.44 87 LEU A N 1
ATOM 667 C CA . LEU A 1 87 ? 5.578 13.367 0.798 1 97.44 87 LEU A CA 1
ATOM 668 C C . LEU A 1 87 ? 7.09 13.289 0.61 1 97.44 87 LEU A C 1
ATOM 670 O O . LEU A 1 87 ? 7.66 12.195 0.588 1 97.44 87 LEU A O 1
ATOM 674 N N . ARG A 1 88 ? 7.719 14.398 0.513 1 96 88 ARG A N 1
ATOM 675 C CA . ARG A 1 88 ? 9.164 14.438 0.343 1 96 88 ARG A CA 1
ATOM 676 C C . ARG A 1 88 ? 9.883 13.852 1.556 1 96 88 ARG A C 1
ATOM 678 O O . ARG A 1 88 ? 10.836 13.094 1.409 1 96 88 ARG A O 1
ATOM 685 N N . HIS A 1 89 ? 9.422 14.203 2.697 1 97.12 89 HIS A N 1
ATOM 686 C CA . HIS A 1 89 ? 10.031 13.742 3.941 1 97.12 89 HIS A CA 1
ATOM 687 C C . HIS A 1 89 ? 10.07 12.219 4 1 97.12 89 HIS A C 1
ATOM 689 O O . HIS A 1 89 ? 11.117 11.633 4.277 1 97.12 89 HIS A O 1
ATOM 695 N N . VAL A 1 90 ? 8.977 11.57 3.711 1 97.56 90 VAL A N 1
ATOM 696 C CA . VAL A 1 90 ? 8.898 10.117 3.816 1 97.56 90 VAL A CA 1
ATOM 697 C C . VAL A 1 90 ? 9.688 9.477 2.674 1 97.56 90 VAL A C 1
ATOM 699 O O . VAL A 1 90 ? 10.344 8.445 2.865 1 97.56 90 VAL A O 1
ATOM 702 N N . HIS A 1 91 ? 9.625 10.07 1.505 1 97.69 91 HIS A N 1
ATOM 703 C CA . HIS A 1 91 ? 10.32 9.477 0.373 1 97.69 91 HIS A CA 1
ATOM 704 C C . HIS A 1 91 ? 11.836 9.562 0.555 1 97.69 91 HIS A C 1
ATOM 706 O O . HIS A 1 91 ? 12.562 8.633 0.193 1 97.69 91 HIS A O 1
ATOM 712 N N . GLU A 1 92 ? 12.305 10.625 1.13 1 97.12 92 GLU A N 1
ATOM 713 C CA . GLU A 1 92 ? 13.734 10.797 1.365 1 97.12 92 GLU A CA 1
ATOM 714 C C . GLU A 1 92 ? 14.266 9.766 2.354 1 97.12 92 GLU A C 1
ATOM 716 O O . GLU A 1 92 ? 15.438 9.398 2.311 1 97.12 92 GLU A O 1
ATOM 721 N N . ALA A 1 93 ? 13.445 9.328 3.213 1 97.25 93 ALA A N 1
ATOM 722 C CA . ALA A 1 93 ? 13.836 8.297 4.168 1 97.25 93 ALA A CA 1
ATOM 723 C C . ALA A 1 93 ? 13.984 6.941 3.482 1 97.25 93 ALA A C 1
ATOM 725 O O . ALA A 1 93 ? 14.703 6.07 3.969 1 97.25 93 ALA A O 1
ATOM 726 N N . TYR A 1 94 ? 13.266 6.742 2.387 1 97.38 94 TYR A N 1
ATOM 727 C CA . TYR A 1 94 ? 13.305 5.504 1.616 1 97.38 94 TYR A CA 1
ATOM 728 C C . TYR A 1 94 ? 13.477 5.793 0.13 1 97.38 94 TYR A C 1
ATOM 730 O O . TYR A 1 94 ? 12.594 5.488 -0.675 1 97.38 94 TYR A O 1
ATOM 738 N N . PRO A 1 95 ? 14.602 6.215 -0.292 1 96.31 95 PRO A N 1
ATOM 739 C CA . PRO A 1 95 ? 14.789 6.781 -1.63 1 96.31 95 PRO A CA 1
ATOM 740 C C . PRO A 1 95 ? 14.766 5.719 -2.729 1 96.31 95 PRO A C 1
ATOM 742 O O . PRO A 1 95 ? 14.57 6.047 -3.902 1 96.31 95 PRO A O 1
ATOM 745 N N . THR A 1 96 ? 14.953 4.484 -2.42 1 95.5 96 THR A N 1
ATOM 746 C CA . THR A 1 96 ? 14.992 3.445 -3.445 1 95.5 96 THR A CA 1
ATOM 747 C C . THR A 1 96 ? 13.578 2.996 -3.812 1 95.5 96 THR A C 1
ATOM 749 O O . THR A 1 96 ? 13.383 2.293 -4.805 1 95.5 96 THR A O 1
ATOM 752 N N . THR A 1 97 ? 12.617 3.451 -3.008 1 97.81 97 THR A N 1
ATOM 753 C CA . THR A 1 97 ? 11.25 2.969 -3.184 1 97.81 97 THR A CA 1
ATOM 754 C C . THR A 1 97 ? 10.516 3.789 -4.242 1 97.81 97 THR A C 1
ATOM 756 O O . THR A 1 97 ? 10.906 4.922 -4.531 1 97.81 97 THR A O 1
ATOM 759 N N . ARG A 1 98 ? 9.562 3.133 -4.84 1 97 98 ARG A N 1
ATOM 760 C CA . ARG A 1 98 ? 8.539 3.848 -5.586 1 97 98 ARG A CA 1
ATOM 761 C C . ARG A 1 98 ? 7.363 4.215 -4.684 1 97 98 ARG A C 1
ATOM 763 O O . ARG A 1 98 ? 6.781 3.35 -4.023 1 97 98 ARG A O 1
ATOM 770 N N . MET A 1 99 ? 7.078 5.469 -4.668 1 98.19 99 MET A N 1
ATOM 771 C CA . MET A 1 99 ? 5.941 5.945 -3.883 1 98.19 99 MET A CA 1
ATOM 772 C C . MET A 1 99 ? 4.641 5.789 -4.66 1 98.19 99 MET A C 1
ATOM 774 O O . MET A 1 99 ? 4.535 6.234 -5.805 1 98.19 99 MET A O 1
ATOM 778 N N . GLU A 1 100 ? 3.676 5.141 -4.062 1 98.38 100 GLU A N 1
ATOM 779 C CA . GLU A 1 100 ? 2.402 4.848 -4.715 1 98.38 100 GLU A CA 1
ATOM 780 C C . GLU A 1 100 ? 1.226 5.34 -3.879 1 98.38 100 GLU A C 1
ATOM 782 O O . GLU A 1 100 ? 1.269 5.289 -2.648 1 98.38 100 GLU A O 1
ATOM 787 N N . ILE A 1 101 ? 0.222 5.887 -4.551 1 97.31 101 ILE A N 1
ATOM 788 C CA . ILE A 1 101 ? -0.917 6.492 -3.869 1 97.31 101 ILE A CA 1
ATOM 789 C C . ILE A 1 101 ? -2.191 6.246 -4.676 1 97.31 101 ILE A C 1
ATOM 791 O O . ILE A 1 101 ? -2.172 6.285 -5.906 1 97.31 101 ILE A O 1
ATOM 795 N N . LEU A 1 102 ? -3.289 5.953 -3.969 1 96.56 102 LEU A N 1
ATOM 796 C CA . LEU A 1 102 ? -4.621 6.016 -4.559 1 96.56 102 LEU A CA 1
ATOM 797 C C . LEU A 1 102 ? -5.305 7.336 -4.227 1 96.56 102 LEU A C 1
ATOM 799 O O . LEU A 1 102 ? -5.402 7.711 -3.055 1 96.56 102 LEU A O 1
ATOM 803 N N . ALA A 1 103 ? -5.664 8.039 -5.215 1 92.38 103 ALA A N 1
ATOM 804 C CA . ALA A 1 103 ? -6.281 9.352 -5.039 1 92.38 103 ALA A CA 1
ATOM 805 C C . ALA A 1 103 ? -7.734 9.344 -5.504 1 92.38 103 ALA A C 1
ATOM 807 O O . ALA A 1 103 ? -8.109 8.547 -6.363 1 92.38 103 ALA A O 1
ATOM 808 N N . SER A 1 104 ? -8.484 10.219 -4.898 1 84.69 104 SER A N 1
ATOM 809 C CA . SER A 1 104 ? -9.836 10.484 -5.398 1 84.69 104 SER A CA 1
ATOM 810 C C . SER A 1 104 ? -9.805 11.484 -6.551 1 84.69 104 SER A C 1
ATOM 812 O O . SER A 1 104 ? -8.758 12.055 -6.859 1 84.69 104 SER A O 1
ATOM 814 N N . SER A 1 105 ? -10.961 11.633 -7.188 1 80.44 105 SER A N 1
ATOM 815 C CA . SER A 1 105 ? -11.078 12.555 -8.312 1 80.44 105 SER A CA 1
ATOM 816 C C . SER A 1 105 ? -10.742 13.984 -7.902 1 80.44 105 SER A C 1
ATOM 818 O O . SER A 1 105 ? -10.234 14.766 -8.711 1 80.44 105 SER A O 1
ATOM 820 N N . SER A 1 106 ? -10.922 14.312 -6.688 1 78.31 106 SER A N 1
ATOM 821 C CA . SER A 1 106 ? -10.711 15.672 -6.211 1 78.31 106 SER A CA 1
ATOM 822 C C . SER A 1 106 ? -9.227 15.961 -6.012 1 78.31 106 SER A C 1
ATOM 824 O O . SER A 1 106 ? -8.812 17.125 -5.953 1 78.31 106 SER A O 1
ATOM 826 N N . SER A 1 107 ? -8.43 14.945 -6.02 1 83.5 107 SER A N 1
ATOM 827 C CA . SER A 1 107 ? -7.016 15.156 -5.703 1 83.5 107 SER A CA 1
ATOM 828 C C . SER A 1 107 ? -6.125 14.758 -6.875 1 83.5 107 SER A C 1
ATOM 830 O O . SER A 1 107 ? -4.902 14.883 -6.801 1 83.5 107 SER A O 1
ATOM 832 N N . GLN A 1 108 ? -6.672 14.352 -7.902 1 84.56 108 GLN A N 1
ATOM 833 C CA . GLN A 1 108 ? -5.926 13.828 -9.039 1 84.56 108 GLN A CA 1
ATOM 834 C C . GLN A 1 108 ? -4.953 14.875 -9.586 1 84.56 108 GLN A C 1
ATOM 836 O O . GLN A 1 108 ? -3.785 14.57 -9.836 1 84.56 108 GLN A O 1
ATOM 841 N N . SER A 1 109 ? -5.41 16.094 -9.781 1 86.88 109 SER A N 1
ATOM 842 C CA . SER A 1 109 ? -4.594 17.156 -10.375 1 86.88 109 SER A CA 1
ATOM 843 C C . SER A 1 109 ? -3.4 17.484 -9.492 1 86.88 109 SER A C 1
ATOM 845 O O . SER A 1 109 ? -2.35 17.906 -9.992 1 86.88 109 SER A O 1
ATOM 847 N N . TYR A 1 110 ? -3.607 17.328 -8.242 1 90.06 110 TYR A N 1
ATOM 848 C CA . TYR A 1 110 ? -2.553 17.625 -7.273 1 90.06 110 TYR A CA 1
ATOM 849 C C . TYR A 1 110 ? -1.334 16.734 -7.52 1 90.06 110 TYR A C 1
ATOM 851 O O . TYR A 1 110 ? -0.216 17.234 -7.66 1 90.06 110 TYR A O 1
ATOM 859 N N . TYR A 1 111 ? -1.479 15.477 -7.691 1 93.62 111 TYR A N 1
ATOM 860 C CA . TYR A 1 111 ? -0.375 14.539 -7.84 1 93.62 111 TYR A CA 1
ATOM 861 C C . TYR A 1 111 ? 0.249 14.648 -9.227 1 93.62 111 TYR A C 1
ATOM 863 O O . TYR A 1 111 ? 1.458 14.461 -9.391 1 93.62 111 TYR A O 1
ATOM 871 N N . GLU A 1 112 ? -0.565 14.953 -10.164 1 91.88 112 GLU A N 1
ATOM 872 C CA . GLU A 1 112 ? -0.03 15.188 -11.5 1 91.88 112 GLU A CA 1
ATOM 873 C C . GLU A 1 112 ? 0.949 16.359 -11.508 1 91.88 112 GLU A C 1
ATOM 875 O O . GLU A 1 112 ? 2.02 16.266 -12.117 1 91.88 112 GLU A O 1
ATOM 880 N N . GLN A 1 113 ? 0.577 17.375 -10.797 1 90.75 113 GLN A N 1
ATOM 881 C CA . GLN A 1 113 ? 1.414 18.562 -10.727 1 90.75 113 GLN A CA 1
ATOM 882 C C . GLN A 1 113 ? 2.715 18.281 -9.984 1 90.75 113 GLN A C 1
ATOM 884 O O . GLN A 1 113 ? 3.736 18.922 -10.234 1 90.75 113 GLN A O 1
ATOM 889 N N . LEU A 1 114 ? 2.672 17.344 -9.078 1 92.38 114 LEU A N 1
ATOM 890 C CA . LEU A 1 114 ? 3.85 17 -8.289 1 92.38 114 LEU A CA 1
ATOM 891 C C . LEU A 1 114 ? 4.746 16.031 -9.062 1 92.38 114 LEU A C 1
ATOM 893 O O . LEU A 1 114 ? 5.781 15.594 -8.555 1 92.38 114 LEU A O 1
ATOM 897 N N . GLY A 1 115 ? 4.359 15.594 -10.312 1 93.06 115 GLY A N 1
ATOM 898 C CA . GLY A 1 115 ? 5.211 14.789 -11.172 1 93.06 115 GLY A CA 1
ATOM 899 C C . GLY A 1 115 ? 4.965 13.297 -11.023 1 93.06 115 GLY A C 1
ATOM 900 O O . GLY A 1 115 ? 5.789 12.484 -11.445 1 93.06 115 GLY A O 1
ATOM 901 N N . PHE A 1 116 ? 3.848 12.969 -10.398 1 95.44 116 PHE A N 1
ATOM 902 C CA . PHE A 1 116 ? 3.494 11.555 -10.312 1 95.44 116 PHE A CA 1
ATOM 903 C C . PHE A 1 116 ? 2.969 11.047 -11.648 1 95.44 116 PHE A C 1
ATOM 905 O O . PHE A 1 116 ? 2.252 11.766 -12.352 1 95.44 116 PHE A O 1
ATOM 912 N N . ARG A 1 117 ? 3.312 9.836 -11.977 1 94.38 117 ARG A N 1
ATOM 913 C CA . ARG A 1 117 ? 2.77 9.172 -13.156 1 94.38 117 ARG A CA 1
ATOM 914 C C . ARG A 1 117 ? 1.417 8.539 -12.852 1 94.38 117 ARG A C 1
ATOM 916 O O . ARG A 1 117 ? 1.26 7.852 -11.836 1 94.38 117 ARG A O 1
ATOM 923 N N . PRO A 1 118 ? 0.487 8.688 -13.703 1 92.88 118 PRO A N 1
ATOM 924 C CA . PRO A 1 118 ? -0.846 8.133 -13.453 1 92.88 118 PRO A CA 1
ATOM 925 C C . PRO A 1 118 ? -0.92 6.629 -13.719 1 92.88 118 PRO A C 1
ATOM 927 O O . PRO A 1 118 ? -0.281 6.129 -14.648 1 92.88 118 PRO A O 1
ATOM 930 N N . PHE A 1 119 ? -1.66 5.938 -12.914 1 94.06 119 PHE A N 1
ATOM 931 C CA . PHE A 1 119 ? -2.033 4.531 -13.039 1 94.06 119 PHE A CA 1
ATOM 932 C C . PHE A 1 119 ? -3.521 4.344 -12.773 1 94.06 119 PHE A C 1
ATOM 934 O O . PHE A 1 119 ? -4.207 5.281 -12.359 1 94.06 119 PHE A O 1
ATOM 941 N N . TYR A 1 120 ? -3.941 3.178 -13.148 1 93.94 120 TYR A N 1
ATOM 942 C CA . TYR A 1 120 ? -5.277 2.795 -12.703 1 93.94 120 TYR A CA 1
ATOM 943 C C . TYR A 1 120 ? -5.234 2.229 -11.289 1 93.94 120 TYR A C 1
ATOM 945 O O . TYR A 1 120 ? -4.449 1.323 -11 1 93.94 120 TYR A O 1
ATOM 953 N N . GLY A 1 121 ? -5.992 2.846 -10.406 1 96.31 121 GLY A N 1
ATOM 954 C CA . GLY A 1 121 ? -6.105 2.365 -9.039 1 96.31 121 GLY A CA 1
ATOM 955 C C . GLY A 1 121 ? -7.41 1.644 -8.766 1 96.31 121 GLY A C 1
ATOM 956 O O . GLY A 1 121 ? -8.43 1.939 -9.391 1 96.31 121 GLY A O 1
ATOM 957 N N . PHE A 1 122 ? -7.312 0.687 -7.871 1 96.12 122 PHE A N 1
ATOM 958 C CA . PHE A 1 122 ? -8.492 -0.095 -7.531 1 96.12 122 PHE A CA 1
ATOM 959 C C . PHE A 1 122 ? -8.555 -0.362 -6.031 1 96.12 122 PHE A C 1
ATOM 961 O O . PHE A 1 122 ? -7.52 -0.534 -5.383 1 96.12 122 PHE A O 1
ATOM 968 N N . ARG A 1 123 ? -9.766 -0.384 -5.547 1 97.12 123 ARG A N 1
ATOM 969 C CA . ARG A 1 123 ? -10.008 -0.683 -4.137 1 97.12 123 ARG A CA 1
ATOM 970 C C . ARG A 1 123 ? -11.195 -1.627 -3.971 1 97.12 123 ARG A C 1
ATOM 972 O O . ARG A 1 123 ? -12.195 -1.507 -4.684 1 97.12 123 ARG A O 1
ATOM 979 N N . LYS A 1 124 ? -11.047 -2.529 -2.994 1 96.81 124 LYS A N 1
ATOM 980 C CA . LYS A 1 124 ? -12.133 -3.465 -2.715 1 96.81 124 LYS A CA 1
ATOM 981 C C . LYS A 1 124 ? -12.18 -3.822 -1.231 1 96.81 124 LYS A C 1
ATOM 983 O O . LYS A 1 124 ? -11.148 -4.109 -0.621 1 96.81 124 LYS A O 1
ATOM 988 N N . THR A 1 125 ? -13.383 -3.73 -0.651 1 94.69 125 THR A N 1
ATOM 989 C CA . THR A 1 125 ? -13.609 -4.289 0.678 1 94.69 125 THR A CA 1
ATOM 990 C C . THR A 1 125 ? -14.094 -5.73 0.583 1 94.69 125 THR A C 1
ATOM 992 O O . THR A 1 125 ? -14.617 -6.148 -0.453 1 94.69 125 THR A O 1
ATOM 995 N N . ILE A 1 126 ? -13.914 -6.504 1.607 1 89.94 126 ILE A N 1
ATOM 996 C CA . ILE A 1 126 ? -14.141 -7.945 1.533 1 89.94 126 ILE A CA 1
ATOM 997 C C . ILE A 1 126 ? -15.617 -8.219 1.232 1 89.94 126 ILE A C 1
ATOM 999 O O . ILE A 1 126 ? -15.945 -9.227 0.604 1 89.94 126 ILE A O 1
ATOM 1003 N N . ASP A 1 127 ? -16.531 -7.488 1.61 1 81.25 127 ASP A N 1
ATOM 1004 C CA . ASP A 1 127 ? -17.953 -7.723 1.476 1 81.25 127 ASP A CA 1
ATOM 1005 C C . ASP A 1 127 ? -18.453 -7.34 0.082 1 81.25 127 ASP A C 1
ATOM 1007 O O . ASP A 1 127 ? -19.594 -7.629 -0.281 1 81.25 127 ASP A O 1
ATOM 1011 N N . GLU A 1 128 ? -17.734 -6.805 -0.669 1 72.94 128 GLU A N 1
ATOM 1012 C CA . GLU A 1 128 ? -18.141 -6.395 -2.008 1 72.94 128 GLU A CA 1
ATOM 1013 C C . GLU A 1 128 ? -17.828 -7.473 -3.039 1 72.94 128 GLU A C 1
ATOM 1015 O O . GLU A 1 128 ? -16.891 -8.25 -2.859 1 72.94 128 GLU A O 1
ATOM 1020 N N . MET B 1 1 ? -3.645 -27.453 -7.551 1 87.81 1 MET B N 1
ATOM 1021 C CA . MET B 1 1 ? -3.053 -26.141 -7.266 1 87.81 1 MET B CA 1
ATOM 1022 C C . MET B 1 1 ? -3.256 -25.766 -5.805 1 87.81 1 MET B C 1
ATOM 1024 O O . MET B 1 1 ? -4.359 -25.891 -5.273 1 87.81 1 MET B O 1
ATOM 1028 N N . ILE B 1 2 ? -2.129 -25.406 -5.168 1 95.12 2 ILE B N 1
ATOM 1029 C CA . ILE B 1 2 ? -2.176 -25.062 -3.754 1 95.12 2 ILE B CA 1
ATOM 1030 C C . ILE B 1 2 ? -1.679 -23.641 -3.559 1 95.12 2 ILE B C 1
ATOM 1032 O O . ILE B 1 2 ? -0.693 -23.219 -4.176 1 95.12 2 ILE B O 1
ATOM 1036 N N . ILE B 1 3 ? -2.344 -22.906 -2.67 1 97.62 3 ILE B N 1
ATOM 1037 C CA . ILE B 1 3 ? -1.892 -21.578 -2.248 1 97.62 3 ILE B CA 1
ATOM 1038 C C . ILE B 1 3 ? -1.372 -21.641 -0.813 1 97.62 3 ILE B C 1
ATOM 1040 O O . ILE B 1 3 ? -2.02 -22.219 0.062 1 97.62 3 ILE B O 1
ATOM 1044 N N . ARG B 1 4 ? -0.224 -21.109 -0.612 1 96.94 4 ARG B N 1
ATOM 1045 C CA . ARG B 1 4 ? 0.365 -21.109 0.723 1 96.94 4 ARG B CA 1
ATOM 1046 C C . ARG B 1 4 ? 1.182 -19.844 0.956 1 96.94 4 ARG B C 1
ATOM 1048 O O . ARG B 1 4 ? 1.482 -19.109 0.012 1 96.94 4 ARG B O 1
ATOM 1055 N N . ASP B 1 5 ? 1.58 -19.625 2.207 1 96.69 5 ASP B N 1
ATOM 1056 C CA . ASP B 1 5 ? 2.383 -18.453 2.553 1 96.69 5 ASP B CA 1
ATOM 1057 C C . ASP B 1 5 ? 3.777 -18.547 1.938 1 96.69 5 ASP B C 1
ATOM 1059 O O . ASP B 1 5 ? 4.324 -19.641 1.784 1 96.69 5 ASP B O 1
ATOM 1063 N N . TYR B 1 6 ? 4.289 -17.438 1.603 1 97.56 6 TYR B N 1
ATOM 1064 C CA . TYR B 1 6 ? 5.641 -17.312 1.063 1 97.56 6 TYR B CA 1
ATOM 1065 C C . TYR B 1 6 ? 6.676 -17.781 2.082 1 97.56 6 TYR B C 1
ATOM 1067 O O . TYR B 1 6 ? 6.559 -17.484 3.273 1 97.56 6 TYR B O 1
ATOM 1075 N N . GLU B 1 7 ? 7.664 -18.531 1.68 1 96.56 7 GLU B N 1
ATOM 1076 C CA . GLU B 1 7 ? 8.898 -18.844 2.4 1 96.56 7 GLU B CA 1
ATOM 1077 C C . GLU B 1 7 ? 10.125 -18.406 1.6 1 96.56 7 GLU B C 1
ATOM 1079 O O . GLU B 1 7 ? 10.078 -18.344 0.369 1 96.56 7 GLU B O 1
ATOM 1084 N N . GLU B 1 8 ? 11.203 -18.172 2.295 1 96.88 8 GLU B N 1
ATOM 1085 C CA . GLU B 1 8 ? 12.398 -17.641 1.65 1 96.88 8 GLU B CA 1
ATOM 1086 C C . GLU B 1 8 ? 12.898 -18.562 0.544 1 96.88 8 GLU B C 1
ATOM 1088 O O . GLU B 1 8 ? 13.453 -18.109 -0.456 1 96.88 8 GLU B O 1
ATOM 1093 N N . SER B 1 9 ? 12.688 -19.828 0.745 1 96.5 9 SER B N 1
ATOM 1094 C CA . SER B 1 9 ? 13.141 -20.812 -0.237 1 96.5 9 SER B CA 1
ATOM 1095 C C . SER B 1 9 ? 12.383 -20.672 -1.55 1 96.5 9 SER B C 1
ATOM 1097 O O . SER B 1 9 ? 12.789 -21.234 -2.572 1 96.5 9 SER B O 1
ATOM 1099 N N . ASP B 1 10 ? 11.281 -19.922 -1.596 1 97.44 10 ASP B N 1
ATOM 1100 C CA . ASP B 1 10 ? 10.492 -19.719 -2.803 1 97.44 10 ASP B CA 1
ATOM 1101 C C . ASP B 1 10 ? 11.117 -18.641 -3.686 1 97.44 10 ASP B C 1
ATOM 1103 O O . ASP B 1 10 ? 10.797 -18.531 -4.871 1 97.44 10 ASP B O 1
ATOM 1107 N N . PHE B 1 11 ? 12.031 -17.812 -3.16 1 97.81 11 PHE B N 1
ATOM 1108 C CA . PHE B 1 11 ? 12.461 -16.578 -3.785 1 97.81 11 PHE B CA 1
ATOM 1109 C C . PHE B 1 11 ? 13.133 -16.844 -5.125 1 97.81 11 PHE B C 1
ATOM 1111 O O . PHE B 1 11 ? 12.875 -16.141 -6.109 1 97.81 11 PHE B O 1
ATOM 1118 N N . PRO B 1 12 ? 13.984 -17.922 -5.219 1 97.12 12 PRO B N 1
ATOM 1119 C CA . PRO B 1 12 ? 14.578 -18.172 -6.535 1 97.12 12 PRO B CA 1
ATOM 1120 C C . PRO B 1 12 ? 13.531 -18.453 -7.609 1 97.12 12 PRO B C 1
ATOM 1122 O O . PRO B 1 12 ? 13.703 -18.062 -8.766 1 97.12 12 PRO B O 1
ATOM 1125 N N . TYR B 1 13 ? 12.477 -19.141 -7.27 1 96.75 13 TYR B N 1
ATOM 1126 C CA . TYR B 1 13 ? 11.422 -19.469 -8.227 1 96.75 13 TYR B CA 1
ATOM 1127 C C . TYR B 1 13 ? 10.617 -18.219 -8.586 1 96.75 13 TYR B C 1
ATOM 1129 O O . TYR B 1 13 ? 10.156 -18.078 -9.727 1 96.75 13 TYR B O 1
ATOM 1137 N N . ILE B 1 14 ? 10.453 -17.297 -7.66 1 97.38 14 ILE B N 1
ATOM 1138 C CA . ILE B 1 14 ? 9.797 -16.016 -7.906 1 97.38 14 ILE B CA 1
ATOM 1139 C C . ILE B 1 14 ? 10.609 -15.203 -8.906 1 97.38 14 ILE B C 1
ATOM 1141 O O . ILE B 1 14 ? 10.055 -14.633 -9.852 1 97.38 14 ILE B O 1
ATOM 1145 N N . GLN B 1 15 ? 11.906 -15.203 -8.727 1 97.56 15 GLN B N 1
ATOM 1146 C CA . GLN B 1 15 ? 12.773 -14.461 -9.633 1 97.56 15 GLN B CA 1
ATOM 1147 C C . GLN B 1 15 ? 12.758 -15.07 -11.031 1 97.56 15 GLN B C 1
ATOM 1149 O O . GLN B 1 15 ? 12.844 -14.352 -12.031 1 97.56 15 GLN B O 1
ATOM 1154 N N . GLN B 1 16 ? 12.672 -16.406 -11.102 1 96.56 16 GLN B N 1
ATOM 1155 C CA . GLN B 1 16 ? 12.539 -17.062 -12.398 1 96.56 16 GLN B CA 1
ATOM 1156 C C . GLN B 1 16 ? 11.266 -16.625 -13.109 1 96.56 16 GLN B C 1
ATOM 1158 O O . GLN B 1 16 ? 11.273 -16.359 -14.312 1 96.56 16 GLN B O 1
ATOM 1163 N N . LEU B 1 17 ? 10.203 -16.562 -12.391 1 96.69 17 LEU B N 1
ATOM 1164 C CA . LEU B 1 17 ? 8.938 -16.109 -12.945 1 96.69 17 LEU B CA 1
ATOM 1165 C C . LEU B 1 17 ? 9.023 -14.656 -13.391 1 96.69 17 LEU B C 1
ATOM 1167 O O . LEU B 1 17 ? 8.547 -14.305 -14.477 1 96.69 17 LEU B O 1
ATOM 1171 N N . ASN B 1 18 ? 9.609 -13.773 -12.5 1 97.19 18 ASN B N 1
ATOM 1172 C CA . ASN B 1 18 ? 9.828 -12.383 -12.875 1 97.19 18 ASN B CA 1
ATOM 1173 C C . ASN B 1 18 ? 10.562 -12.266 -14.211 1 97.19 18 ASN B C 1
ATOM 1175 O O . ASN B 1 18 ? 10.148 -11.508 -15.086 1 97.19 18 ASN B O 1
ATOM 1179 N N . ALA B 1 19 ? 11.617 -13.016 -14.336 1 97.12 19 ALA B N 1
ATOM 1180 C CA . ALA B 1 19 ? 12.422 -12.992 -15.555 1 97.12 19 ALA B CA 1
ATOM 1181 C C . ALA B 1 19 ? 11.617 -13.461 -16.766 1 97.12 19 ALA B C 1
ATOM 1183 O O . ALA B 1 19 ? 11.641 -12.828 -17.812 1 97.12 19 ALA B O 1
ATOM 1184 N N . ALA B 1 20 ? 10.914 -14.531 -16.625 1 95.5 20 ALA B N 1
ATOM 1185 C CA . ALA B 1 20 ? 10.133 -15.125 -17.703 1 95.5 20 ALA B CA 1
ATOM 1186 C C . ALA B 1 20 ? 9.062 -14.164 -18.203 1 95.5 20 ALA B C 1
ATOM 1188 O O . ALA B 1 20 ? 8.727 -14.148 -19.391 1 95.5 20 ALA B O 1
ATOM 1189 N N . GLU B 1 21 ? 8.516 -13.328 -17.281 1 93.75 21 GLU B N 1
ATOM 1190 C CA . GLU B 1 21 ? 7.402 -12.461 -17.625 1 93.75 21 GLU B CA 1
ATOM 1191 C C . GLU B 1 21 ? 7.883 -11.039 -17.938 1 93.75 21 GLU B C 1
ATOM 1193 O O . GLU B 1 21 ? 7.074 -10.125 -18.078 1 93.75 21 GLU B O 1
ATOM 1198 N N . GLY B 1 22 ? 9.18 -10.812 -17.891 1 94.06 22 GLY B N 1
ATOM 1199 C CA . GLY B 1 22 ? 9.758 -9.562 -18.359 1 94.06 22 GLY B CA 1
ATOM 1200 C C . GLY B 1 22 ? 9.797 -8.492 -17.281 1 94.06 22 GLY B C 1
ATOM 1201 O O . GLY B 1 22 ? 9.844 -7.297 -17.578 1 94.06 22 GLY B O 1
ATOM 1202 N N . TRP B 1 23 ? 9.633 -8.859 -16.031 1 94.12 23 TRP B N 1
ATOM 1203 C CA . TRP B 1 23 ? 9.75 -7.902 -14.938 1 94.12 23 TRP B CA 1
ATOM 1204 C C . TRP B 1 23 ? 11.211 -7.707 -14.539 1 94.12 23 TRP B C 1
ATOM 1206 O O . TRP B 1 23 ? 11.586 -7.953 -13.391 1 94.12 23 TRP B O 1
ATOM 1216 N N . SER B 1 24 ? 11.938 -7.145 -15.398 1 94.44 24 SER B N 1
ATOM 1217 C CA . SER B 1 24 ? 13.398 -7.09 -15.359 1 94.44 24 SER B CA 1
ATOM 1218 C C . SER B 1 24 ? 13.883 -6.199 -14.219 1 94.44 24 SER B C 1
ATOM 1220 O O . SER B 1 24 ? 14.938 -6.449 -13.633 1 94.44 24 SER B O 1
ATOM 1222 N N . GLY B 1 25 ? 13.188 -5.203 -13.898 1 93.75 25 GLY B N 1
ATOM 1223 C CA . GLY B 1 25 ? 13.586 -4.34 -12.805 1 93.75 25 GLY B CA 1
ATOM 1224 C C . GLY B 1 25 ? 13.719 -5.074 -11.484 1 93.75 25 GLY B C 1
ATOM 1225 O O . GLY B 1 25 ? 14.688 -4.875 -10.75 1 93.75 25 GLY B O 1
ATOM 1226 N N . LEU B 1 26 ? 12.758 -5.93 -11.195 1 95.69 26 LEU B N 1
ATOM 1227 C CA . LEU B 1 26 ? 12.766 -6.691 -9.953 1 95.69 26 LEU B CA 1
ATOM 1228 C C . LEU B 1 26 ? 13.867 -7.746 -9.969 1 95.69 26 LEU B C 1
ATOM 1230 O O . LEU B 1 26 ? 14.414 -8.102 -8.922 1 95.69 26 LEU B O 1
ATOM 1234 N N . VAL B 1 27 ? 14.203 -8.219 -11.172 1 96.56 27 VAL B N 1
ATOM 1235 C CA . VAL B 1 27 ? 15.25 -9.227 -11.312 1 96.56 27 VAL B CA 1
ATOM 1236 C C . VAL B 1 27 ? 16.625 -8.57 -11.141 1 96.56 27 VAL B C 1
ATOM 1238 O O . VAL B 1 27 ? 17.469 -9.07 -10.391 1 96.56 27 VAL B O 1
ATOM 1241 N N . GLU B 1 28 ? 16.766 -7.426 -11.797 1 96.25 28 GLU B N 1
ATOM 1242 C CA . GLU B 1 28 ? 18.047 -6.707 -11.75 1 96.25 28 GLU B CA 1
ATOM 1243 C C . GLU B 1 28 ? 18.344 -6.191 -10.344 1 96.25 28 GLU B C 1
ATOM 1245 O O . GLU B 1 28 ? 19.5 -6.164 -9.922 1 96.25 28 GLU B O 1
ATOM 1250 N N . ARG B 1 29 ? 17.312 -5.848 -9.617 1 95.94 29 ARG B N 1
ATOM 1251 C CA . ARG B 1 29 ? 17.422 -5.387 -8.234 1 95.94 29 ARG B CA 1
ATOM 1252 C C . ARG B 1 29 ? 17.141 -6.516 -7.254 1 95.94 29 ARG B C 1
ATOM 1254 O O . ARG B 1 29 ? 16.375 -6.336 -6.305 1 95.94 29 ARG B O 1
ATOM 1261 N N . GLY B 1 30 ? 17.781 -7.621 -7.52 1 95.81 30 GLY B N 1
ATOM 1262 C CA . GLY B 1 30 ? 17.484 -8.852 -6.801 1 95.81 30 GLY B CA 1
ATOM 1263 C C . GLY B 1 30 ? 17.625 -8.703 -5.293 1 95.81 30 GLY B C 1
ATOM 1264 O O . GLY B 1 30 ? 16.781 -9.195 -4.543 1 95.81 30 GLY B O 1
ATOM 1265 N N . GLY B 1 31 ? 18.688 -8.062 -4.836 1 96.75 31 GLY B N 1
ATOM 1266 C CA . GLY B 1 31 ? 18.875 -7.848 -3.412 1 96.75 31 GLY B CA 1
ATOM 1267 C C . GLY B 1 31 ? 17.766 -7.02 -2.783 1 96.75 31 GLY B C 1
ATOM 1268 O O . GLY B 1 31 ? 17.234 -7.383 -1.732 1 96.75 31 GLY B O 1
ATOM 1269 N N . GLU B 1 32 ? 17.438 -5.949 -3.398 1 97.56 32 GLU B N 1
ATOM 1270 C CA . GLU B 1 32 ? 16.344 -5.098 -2.928 1 97.56 32 GLU B CA 1
ATOM 1271 C C . GLU B 1 32 ? 15.008 -5.832 -2.967 1 97.56 32 GLU B C 1
ATOM 1273 O O . GLU B 1 32 ? 14.195 -5.699 -2.053 1 97.56 32 GLU B O 1
ATOM 1278 N N . THR B 1 33 ? 14.828 -6.574 -4.043 1 98.19 33 THR B N 1
ATOM 1279 C CA . THR B 1 33 ? 13.594 -7.344 -4.176 1 98.19 33 THR B CA 1
ATOM 1280 C C . THR B 1 33 ? 13.469 -8.359 -3.049 1 98.19 33 THR B C 1
ATOM 1282 O O . THR B 1 33 ? 12.398 -8.492 -2.441 1 98.19 33 THR B O 1
ATOM 1285 N N . LYS B 1 34 ? 14.539 -9.039 -2.795 1 98.12 34 LYS B N 1
ATOM 1286 C CA . LYS B 1 34 ? 14.531 -10 -1.697 1 98.12 34 LYS B CA 1
ATOM 1287 C C . LYS B 1 34 ? 14.266 -9.312 -0.364 1 98.12 34 LYS B C 1
ATOM 1289 O O . LYS B 1 34 ? 13.508 -9.812 0.465 1 98.12 34 LYS B O 1
ATOM 1294 N N . GLY B 1 35 ? 14.914 -8.188 -0.155 1 98 35 GLY B N 1
ATOM 1295 C CA . GLY B 1 35 ? 14.648 -7.398 1.036 1 98 35 GLY B CA 1
ATOM 1296 C C . GLY B 1 35 ? 13.195 -6.988 1.168 1 98 35 GLY B C 1
ATOM 1297 O O . GLY B 1 35 ? 12.617 -7.047 2.26 1 98 35 GLY B O 1
ATOM 1298 N N . ALA B 1 36 ? 12.617 -6.602 0.079 1 98.38 36 ALA B N 1
ATOM 1299 C CA . ALA B 1 36 ? 11.211 -6.203 0.074 1 98.38 36 ALA B CA 1
ATOM 1300 C C . ALA B 1 36 ? 10.305 -7.367 0.476 1 98.38 36 ALA B C 1
ATOM 1302 O O . ALA B 1 36 ? 9.359 -7.191 1.247 1 98.38 36 ALA B O 1
ATOM 1303 N N . TRP B 1 37 ? 10.609 -8.523 -0.045 1 98.25 37 TRP B N 1
ATOM 1304 C CA . TRP B 1 37 ? 9.828 -9.711 0.302 1 98.25 37 TRP B CA 1
ATOM 1305 C C . TRP B 1 37 ? 9.938 -10.016 1.792 1 98.25 37 TRP B C 1
ATOM 1307 O O . TRP B 1 37 ? 8.945 -10.367 2.436 1 98.25 37 TRP B O 1
ATOM 1317 N N . SER B 1 38 ? 11.141 -9.836 2.312 1 97.62 38 SER B N 1
ATOM 1318 C CA . SER B 1 38 ? 11.375 -10.141 3.719 1 97.62 38 SER B CA 1
ATOM 1319 C C . SER B 1 38 ? 10.656 -9.148 4.629 1 97.62 38 SER B C 1
ATOM 1321 O O . SER B 1 38 ? 10.414 -9.438 5.801 1 97.62 38 SER B O 1
ATOM 1323 N N . ARG B 1 39 ? 10.312 -8.031 4.102 1 97.31 39 ARG B N 1
ATOM 1324 C CA . ARG B 1 39 ? 9.672 -6.984 4.891 1 97.31 39 ARG B CA 1
ATOM 1325 C C . ARG B 1 39 ? 8.211 -6.809 4.488 1 97.31 39 ARG B C 1
ATOM 1327 O O . ARG B 1 39 ? 7.582 -5.805 4.836 1 97.31 39 ARG B O 1
ATOM 1334 N N . SER B 1 40 ? 7.758 -7.758 3.705 1 97.88 40 SER B N 1
ATOM 1335 C CA . SER B 1 40 ? 6.34 -7.82 3.371 1 97.88 40 SER B CA 1
ATOM 1336 C C . SER B 1 40 ? 5.605 -8.82 4.262 1 97.88 40 SER B C 1
ATOM 1338 O O . SER B 1 40 ? 6.16 -9.859 4.625 1 97.88 40 SER B O 1
ATOM 1340 N N . ASN B 1 41 ? 4.355 -8.438 4.637 1 98.06 41 ASN B N 1
ATOM 1341 C CA . ASN B 1 41 ? 3.689 -9.266 5.641 1 98.06 41 ASN B CA 1
ATOM 1342 C C . ASN B 1 41 ? 2.377 -9.836 5.117 1 98.06 41 ASN B C 1
ATOM 1344 O O . ASN B 1 41 ? 1.545 -10.305 5.895 1 98.06 41 ASN B O 1
ATOM 1348 N N . ALA B 1 42 ? 2.094 -9.758 3.867 1 98.06 42 ALA B N 1
ATOM 1349 C CA . ALA B 1 42 ? 0.943 -10.359 3.193 1 98.06 42 ALA B CA 1
ATOM 1350 C C . ALA B 1 42 ? 1.347 -10.969 1.854 1 98.06 42 ALA B C 1
ATOM 1352 O O . ALA B 1 42 ? 0.94 -10.477 0.796 1 98.06 42 ALA B O 1
ATOM 1353 N N . SER B 1 43 ? 2.156 -11.992 1.92 1 98.31 43 SER B N 1
ATOM 1354 C CA . SER B 1 43 ? 2.713 -12.57 0.704 1 98.31 43 SER B CA 1
ATOM 1355 C C . SER B 1 43 ? 2.412 -14.062 0.621 1 98.31 43 SER B C 1
ATOM 1357 O O . SER B 1 43 ? 2.469 -14.773 1.63 1 98.31 43 SER B O 1
ATOM 1359 N N . CYS B 1 44 ? 2.072 -14.523 -0.543 1 98.38 44 CYS B N 1
ATOM 1360 C CA . CYS B 1 44 ? 1.766 -15.938 -0.75 1 98.38 44 CYS B CA 1
ATOM 1361 C C . CYS B 1 44 ? 2.139 -16.375 -2.162 1 98.38 44 CYS B C 1
ATOM 1363 O O . CYS B 1 44 ? 2.414 -15.539 -3.023 1 98.38 44 CYS B O 1
ATOM 1365 N N . VAL B 1 45 ? 2.238 -17.703 -2.33 1 98.44 45 VAL B N 1
ATOM 1366 C CA . VAL B 1 45 ? 2.568 -18.297 -3.625 1 98.44 45 VAL B CA 1
ATOM 1367 C C . VAL B 1 45 ? 1.52 -19.328 -4.004 1 98.44 45 VAL B C 1
ATOM 1369 O O . VAL B 1 45 ? 0.896 -19.938 -3.129 1 98.44 45 VAL B O 1
ATOM 1372 N N . ALA B 1 46 ? 1.234 -19.422 -5.273 1 98.44 46 ALA B N 1
ATOM 1373 C CA . ALA B 1 46 ? 0.445 -20.516 -5.859 1 98.44 46 ALA B CA 1
ATOM 1374 C C . ALA B 1 46 ? 1.347 -21.562 -6.504 1 98.44 46 ALA B C 1
ATOM 1376 O O . ALA B 1 46 ? 2.213 -21.219 -7.32 1 98.44 46 ALA B O 1
ATOM 1377 N N . CYS B 1 47 ? 1.061 -22.844 -6.188 1 97.38 47 CYS B N 1
ATOM 1378 C CA . CYS B 1 47 ? 1.928 -23.922 -6.664 1 97.38 47 CYS B CA 1
ATOM 1379 C C . CYS B 1 47 ? 1.126 -24.969 -7.414 1 97.38 47 CYS B C 1
ATOM 1381 O O . CYS B 1 47 ? 0.018 -25.328 -7.008 1 97.38 47 CYS B O 1
ATOM 1383 N N . ALA B 1 48 ? 1.634 -25.359 -8.539 1 95.12 48 ALA B N 1
ATOM 1384 C CA . ALA B 1 48 ? 1.232 -26.578 -9.219 1 95.12 48 ALA B CA 1
ATOM 1385 C C . ALA B 1 48 ? 2.287 -27.672 -9.047 1 95.12 48 ALA B C 1
ATOM 1387 O O . ALA B 1 48 ? 3.303 -27.672 -9.75 1 95.12 48 ALA B O 1
ATOM 1388 N N . GLY B 1 49 ? 2.047 -28.594 -8.125 1 91.31 49 GLY B N 1
ATOM 1389 C CA . GLY B 1 49 ? 3.133 -29.469 -7.707 1 91.31 49 GLY B CA 1
ATOM 1390 C C . GLY B 1 49 ? 4.258 -28.734 -7.004 1 91.31 49 GLY B C 1
ATOM 1391 O O . GLY B 1 49 ? 4.02 -28 -6.035 1 91.31 49 GLY B O 1
ATOM 1392 N N . GLU B 1 50 ? 5.477 -28.859 -7.48 1 88.19 50 GLU B N 1
ATOM 1393 C CA . GLU B 1 50 ? 6.629 -28.219 -6.855 1 88.19 50 GLU B CA 1
ATOM 1394 C C . GLU B 1 50 ? 6.953 -26.891 -7.535 1 88.19 50 GLU B C 1
ATOM 1396 O O . GLU B 1 50 ? 7.879 -26.188 -7.125 1 88.19 50 GLU B O 1
ATOM 1401 N N . THR B 1 51 ? 6.129 -26.562 -8.43 1 91.81 51 THR B N 1
ATOM 1402 C CA . THR B 1 51 ? 6.422 -25.375 -9.234 1 91.81 51 THR B CA 1
ATOM 1403 C C . THR B 1 51 ? 5.578 -24.188 -8.789 1 91.81 51 THR B C 1
ATOM 1405 O O . THR B 1 51 ? 4.363 -24.312 -8.617 1 91.81 51 THR B O 1
ATOM 1408 N N . VAL B 1 52 ? 6.254 -23.078 -8.539 1 96.38 52 VAL B N 1
ATOM 1409 C CA . VAL B 1 52 ? 5.535 -21.844 -8.273 1 96.38 52 VAL B CA 1
ATOM 1410 C C . VAL B 1 52 ? 4.984 -21.266 -9.586 1 96.38 52 VAL B C 1
ATOM 1412 O O . VAL B 1 52 ? 5.75 -20.906 -10.484 1 96.38 52 VAL B O 1
ATOM 1415 N N . ILE B 1 53 ? 3.66 -21.156 -9.719 1 97.31 53 ILE B N 1
ATOM 1416 C CA . ILE B 1 53 ? 3.057 -20.75 -10.984 1 97.31 53 ILE B CA 1
ATOM 1417 C C . ILE B 1 53 ? 2.516 -19.328 -10.852 1 97.31 53 ILE B C 1
ATOM 1419 O O . ILE B 1 53 ? 2.037 -18.75 -11.828 1 97.31 53 ILE B O 1
ATOM 1423 N N . GLY B 1 54 ? 2.543 -18.734 -9.719 1 98.19 54 GLY B N 1
ATOM 1424 C CA . GLY B 1 54 ? 2.117 -17.359 -9.438 1 98.19 54 GLY B CA 1
ATOM 1425 C C . GLY B 1 54 ? 2.396 -16.938 -8.008 1 98.19 54 GLY B C 1
ATOM 1426 O O . GLY B 1 54 ? 2.699 -17.766 -7.152 1 98.19 54 GLY B O 1
ATOM 1427 N N . TYR B 1 55 ? 2.352 -15.609 -7.809 1 98.62 55 TYR B N 1
ATOM 1428 C CA . TYR B 1 55 ? 2.57 -15.117 -6.457 1 98.62 55 TYR B CA 1
ATOM 1429 C C . TYR B 1 55 ? 1.872 -13.773 -6.246 1 98.62 55 TYR B C 1
ATOM 1431 O O . TYR B 1 55 ? 1.448 -13.133 -7.211 1 98.62 55 TYR B O 1
ATOM 1439 N N . LEU B 1 56 ? 1.658 -13.484 -5.066 1 98.5 56 LEU B N 1
ATOM 1440 C CA . LEU B 1 56 ? 1.174 -12.195 -4.586 1 98.5 56 LEU B CA 1
ATOM 1441 C C . LEU B 1 56 ? 2.037 -11.68 -3.439 1 98.5 56 LEU B C 1
ATOM 1443 O O . LEU B 1 56 ? 2.334 -12.422 -2.5 1 98.5 56 LEU B O 1
ATOM 1447 N N . ARG B 1 57 ? 2.572 -10.484 -3.621 1 98.75 57 ARG B N 1
ATOM 1448 C CA . ARG B 1 57 ? 3.225 -9.789 -2.52 1 98.75 57 ARG B CA 1
ATOM 1449 C C . ARG B 1 57 ? 2.424 -8.555 -2.102 1 98.75 57 ARG B C 1
ATOM 1451 O O . ARG B 1 57 ? 2.029 -7.75 -2.947 1 98.75 57 ARG B O 1
ATOM 1458 N N . GLY B 1 58 ? 2.172 -8.461 -0.824 1 98.62 58 GLY B N 1
ATOM 1459 C CA . GLY B 1 58 ? 1.416 -7.332 -0.305 1 98.62 58 GLY B CA 1
ATOM 1460 C C . GLY B 1 58 ? 1.909 -6.855 1.048 1 98.62 58 GLY B C 1
ATOM 1461 O O . GLY B 1 58 ? 2.762 -7.496 1.666 1 98.62 58 GLY B O 1
ATOM 1462 N N . MET B 1 59 ? 1.479 -5.711 1.43 1 98.75 59 MET B N 1
ATOM 1463 C CA . MET B 1 59 ? 1.714 -5.102 2.736 1 98.75 59 MET B CA 1
ATOM 1464 C C . MET B 1 59 ? 0.396 -4.715 3.4 1 98.75 59 MET B C 1
ATOM 1466 O O . MET B 1 59 ? -0.518 -4.227 2.736 1 98.75 59 MET B O 1
ATOM 1470 N N . THR B 1 60 ? 0.355 -4.91 4.746 1 98.81 60 THR B N 1
ATOM 1471 C CA . THR B 1 60 ? -0.871 -4.555 5.453 1 98.81 60 THR B CA 1
ATOM 1472 C C . THR B 1 60 ? -0.559 -4.031 6.852 1 98.81 60 THR B C 1
ATOM 1474 O O . THR B 1 60 ? 0.424 -4.449 7.469 1 98.81 60 THR B O 1
ATOM 1477 N N . ASP B 1 61 ? -1.356 -3.084 7.258 1 98.5 61 ASP B N 1
ATOM 1478 C CA . ASP B 1 61 ? -1.352 -2.65 8.656 1 98.5 61 ASP B CA 1
ATOM 1479 C C . ASP B 1 61 ? -2.258 -3.535 9.508 1 98.5 61 ASP B C 1
ATOM 1481 O O . ASP B 1 61 ? -2.438 -3.283 10.695 1 98.5 61 ASP B O 1
ATOM 1485 N N . THR B 1 62 ? -2.887 -4.535 8.945 1 98.06 62 THR B N 1
ATOM 1486 C CA . THR B 1 62 ? -3.674 -5.621 9.523 1 98.06 62 THR B CA 1
ATOM 1487 C C . THR B 1 62 ? -5.043 -5.117 9.969 1 98.06 62 THR B C 1
ATOM 1489 O O . THR B 1 62 ? -5.879 -5.898 10.43 1 98.06 62 THR B O 1
ATOM 1492 N N . HIS B 1 63 ? -5.355 -3.814 9.773 1 97.94 63 HIS B N 1
ATOM 1493 C CA . HIS B 1 63 ? -6.609 -3.279 10.289 1 97.94 63 HIS B CA 1
ATOM 1494 C C . HIS B 1 63 ? -7.379 -2.537 9.203 1 97.94 63 HIS B C 1
ATOM 1496 O O . HIS B 1 63 ? -8.578 -2.775 9.008 1 97.94 63 HIS B O 1
ATOM 1502 N N . ILE B 1 64 ? -6.691 -1.659 8.461 1 98 64 ILE B N 1
ATOM 1503 C CA . ILE B 1 64 ? -7.398 -0.747 7.57 1 98 64 ILE B CA 1
ATOM 1504 C C . ILE B 1 64 ? -6.992 -1.018 6.121 1 98 64 ILE B C 1
ATOM 1506 O O . ILE B 1 64 ? -7.844 -1.127 5.238 1 98 64 ILE B O 1
ATOM 1510 N N . THR B 1 65 ? -5.707 -1.148 5.895 1 98.38 65 THR B N 1
ATOM 1511 C CA . THR B 1 65 ? -5.195 -1.144 4.527 1 98.38 65 THR B CA 1
ATOM 1512 C C . THR B 1 65 ? -4.461 -2.445 4.223 1 98.38 65 THR B C 1
ATOM 1514 O O . THR B 1 65 ? -3.664 -2.922 5.031 1 98.38 65 THR B O 1
ATOM 1517 N N . LEU B 1 66 ? -4.758 -3.078 3.195 1 98.69 66 LEU B N 1
ATOM 1518 C CA . LEU B 1 66 ? -4.02 -4.148 2.535 1 98.69 66 LEU B CA 1
ATOM 1519 C C . LEU B 1 66 ? -3.635 -3.748 1.115 1 98.69 66 LEU B C 1
ATOM 1521 O O . LEU B 1 66 ? -4.492 -3.66 0.235 1 98.69 66 LEU B O 1
ATOM 1525 N N . TYR B 1 67 ? -2.363 -3.48 0.908 1 98.81 67 TYR B N 1
ATOM 1526 C CA . TYR B 1 67 ? -1.896 -3.037 -0.401 1 98.81 67 TYR B CA 1
ATOM 1527 C C . TYR B 1 67 ? -1.185 -4.164 -1.138 1 98.81 67 TYR B C 1
ATOM 1529 O O . TYR B 1 67 ? -0.253 -4.773 -0.604 1 98.81 67 TYR B O 1
ATOM 1537 N N . ILE B 1 68 ? -1.629 -4.414 -2.342 1 98.56 68 ILE B N 1
ATOM 1538 C CA . ILE B 1 68 ? -1.004 -5.422 -3.193 1 98.56 68 ILE B CA 1
ATOM 1539 C C . ILE B 1 68 ? 0.076 -4.77 -4.055 1 98.56 68 ILE B C 1
ATOM 1541 O O . ILE B 1 68 ? -0.228 -3.979 -4.949 1 98.56 68 ILE B O 1
ATOM 1545 N N . CYS B 1 69 ? 1.287 -5.188 -3.787 1 98.19 69 CYS B N 1
ATOM 1546 C CA . CYS B 1 69 ? 2.436 -4.613 -4.48 1 98.19 69 CYS B CA 1
ATOM 1547 C C . CYS B 1 69 ? 2.635 -5.266 -5.84 1 98.19 69 CYS B C 1
ATOM 1549 O O . CYS B 1 69 ? 2.934 -4.586 -6.824 1 98.19 69 CYS B O 1
ATOM 1551 N N . GLU B 1 70 ? 2.545 -6.555 -5.84 1 97.31 70 GLU B N 1
ATOM 1552 C CA . GLU B 1 70 ? 2.727 -7.348 -7.051 1 97.31 70 GLU B CA 1
ATOM 1553 C C . GLU B 1 70 ? 1.761 -8.531 -7.09 1 97.31 70 GLU B C 1
ATOM 1555 O O . GLU B 1 70 ? 1.49 -9.148 -6.062 1 97.31 70 GLU B O 1
ATOM 1560 N N . LEU B 1 71 ? 1.258 -8.758 -8.195 1 97.38 71 LEU B N 1
ATOM 1561 C CA . LEU B 1 71 ? 0.52 -9.969 -8.539 1 97.38 71 LEU B CA 1
ATOM 1562 C C . LEU B 1 71 ? 0.934 -10.492 -9.914 1 97.38 71 LEU B C 1
ATOM 1564 O O . LEU B 1 71 ? 0.751 -9.805 -10.922 1 97.38 71 LEU B O 1
ATOM 1568 N N . LEU B 1 72 ? 1.506 -11.656 -9.914 1 97.06 72 LEU B N 1
ATOM 1569 C CA . LEU B 1 72 ? 1.999 -12.211 -11.164 1 97.06 72 LEU B CA 1
ATOM 1570 C C . LEU B 1 72 ? 1.609 -13.68 -11.297 1 97.06 72 LEU B C 1
ATOM 1572 O O . LEU B 1 72 ? 1.765 -14.453 -10.352 1 97.06 72 LEU B O 1
ATOM 1576 N N . ILE B 1 73 ? 0.991 -13.984 -12.383 1 96.75 73 ILE B N 1
ATOM 1577 C CA . ILE B 1 73 ? 0.642 -15.352 -12.734 1 96.75 73 ILE B CA 1
ATOM 1578 C C . ILE B 1 73 ? 1.386 -15.766 -14.008 1 96.75 73 ILE B C 1
ATOM 1580 O O . ILE B 1 73 ? 1.429 -15.016 -14.977 1 96.75 73 ILE B O 1
ATOM 1584 N N . SER B 1 74 ? 2.01 -16.938 -13.938 1 96.5 74 SER B N 1
ATOM 1585 C CA . SER B 1 74 ? 2.666 -17.453 -15.133 1 96.5 74 SER B CA 1
ATOM 1586 C C . SER B 1 74 ? 1.733 -17.406 -16.344 1 96.5 74 SER B C 1
ATOM 1588 O O . SER B 1 74 ? 0.546 -17.719 -16.219 1 96.5 74 SER B O 1
ATOM 1590 N N . ASN B 1 75 ? 2.281 -17.125 -17.438 1 94.81 75 ASN B N 1
ATOM 1591 C CA . ASN B 1 75 ? 1.512 -16.969 -18.672 1 94.81 75 ASN B CA 1
ATOM 1592 C C . ASN B 1 75 ? 0.656 -18.203 -18.953 1 94.81 75 ASN B C 1
ATOM 1594 O O . ASN B 1 75 ? -0.511 -18.078 -19.328 1 94.81 75 ASN B O 1
ATOM 1598 N N . SER B 1 76 ? 1.104 -19.359 -18.719 1 93.38 76 SER B N 1
ATOM 1599 C CA . SER B 1 76 ? 0.442 -20.625 -19.031 1 93.38 76 SER B CA 1
ATOM 1600 C C . SER B 1 76 ? -0.753 -20.859 -18.109 1 93.38 76 SER B C 1
ATOM 1602 O O . SER B 1 76 ? -1.601 -21.703 -18.391 1 93.38 76 SER B O 1
ATOM 1604 N N . TYR B 1 77 ? -0.85 -20.078 -17.078 1 94.19 77 TYR B N 1
ATOM 1605 C CA . TYR B 1 77 ? -1.902 -20.312 -16.094 1 94.19 77 TYR B CA 1
ATOM 1606 C C . TYR B 1 77 ? -2.805 -19.094 -15.953 1 94.19 77 TYR B C 1
ATOM 1608 O O . TYR B 1 77 ? -3.639 -19.031 -15.047 1 94.19 77 TYR B O 1
ATOM 1616 N N . ARG B 1 78 ? -2.656 -18.141 -16.812 1 91.5 78 ARG B N 1
ATOM 1617 C CA . ARG B 1 78 ? -3.496 -16.938 -16.75 1 91.5 78 ARG B CA 1
ATOM 1618 C C . ARG B 1 78 ? -4.93 -17.266 -17.156 1 91.5 78 ARG B C 1
ATOM 1620 O O . ARG B 1 78 ? -5.176 -18.234 -17.859 1 91.5 78 ARG B O 1
ATOM 1627 N N . LYS B 1 79 ? -5.887 -16.562 -16.594 1 89.62 79 LYS B N 1
ATOM 1628 C CA . LYS B 1 79 ? -7.316 -16.719 -16.859 1 89.62 79 LYS B CA 1
ATOM 1629 C C . LYS B 1 79 ? -7.824 -18.062 -16.328 1 89.62 79 LYS B C 1
ATOM 1631 O O . LYS B 1 79 ? -8.773 -18.625 -16.859 1 89.62 79 LYS B O 1
ATOM 1636 N N . SER B 1 80 ? -7.082 -18.594 -15.438 1 90.62 80 SER B N 1
ATOM 1637 C CA . SER B 1 80 ? -7.465 -19.859 -14.82 1 90.62 80 SER B CA 1
ATOM 1638 C C . SER B 1 80 ? -8.039 -19.656 -13.422 1 90.62 80 SER B C 1
ATOM 1640 O O . SER B 1 80 ? -8.367 -20.609 -12.727 1 90.62 80 SER B O 1
ATOM 1642 N N . GLY B 1 81 ? -8.039 -18.438 -13.008 1 94.06 81 GLY B N 1
ATOM 1643 C CA . GLY B 1 81 ? -8.602 -18.125 -11.703 1 94.06 81 GLY B CA 1
ATOM 1644 C C . GLY B 1 81 ? -7.551 -18.047 -10.602 1 94.06 81 GLY B C 1
ATOM 1645 O O . GLY B 1 81 ? -7.875 -17.797 -9.445 1 94.06 81 GLY B O 1
ATOM 1646 N N . VAL B 1 82 ? -6.309 -18.25 -10.906 1 96.19 82 VAL B N 1
ATOM 1647 C CA . VAL B 1 82 ? -5.227 -18.266 -9.93 1 96.19 82 VAL B CA 1
ATOM 1648 C C . VAL B 1 82 ? -5.109 -16.906 -9.266 1 96.19 82 VAL B C 1
ATOM 1650 O O . VAL B 1 82 ? -5.004 -16.797 -8.039 1 96.19 82 VAL B O 1
ATOM 1653 N N . GLY B 1 83 ? -5.156 -15.852 -10.055 1 96.56 83 GLY B N 1
ATOM 1654 C CA . GLY B 1 83 ? -5.086 -14.5 -9.516 1 96.56 83 GLY B CA 1
ATOM 1655 C C . GLY B 1 83 ? -6.184 -14.195 -8.516 1 96.56 83 GLY B C 1
ATOM 1656 O O . GLY B 1 83 ? -5.914 -13.688 -7.422 1 96.56 83 GLY B O 1
ATOM 1657 N N . LYS B 1 84 ? -7.355 -14.578 -8.883 1 95.44 84 LYS B N 1
ATOM 1658 C CA . LYS B 1 84 ? -8.508 -14.375 -8.008 1 95.44 84 LYS B CA 1
ATOM 1659 C C . LYS B 1 84 ? -8.328 -15.125 -6.688 1 95.44 84 LYS B C 1
ATOM 1661 O O . LYS B 1 84 ? -8.641 -14.602 -5.621 1 95.44 84 LYS B O 1
ATOM 1666 N N . ARG B 1 85 ? -7.867 -16.266 -6.734 1 96.38 85 ARG B N 1
ATOM 1667 C CA . ARG B 1 85 ? -7.684 -17.094 -5.551 1 96.38 85 ARG B CA 1
ATOM 1668 C C . ARG B 1 85 ? -6.605 -16.516 -4.641 1 96.38 85 ARG B C 1
ATOM 1670 O O . ARG B 1 85 ? -6.73 -16.562 -3.414 1 96.38 85 ARG B O 1
ATOM 1677 N N . LEU B 1 86 ? -5.527 -16.016 -5.242 1 97.88 86 LEU B N 1
ATOM 1678 C CA . LEU B 1 86 ? -4.473 -15.383 -4.461 1 97.88 86 LEU B CA 1
ATOM 1679 C C . LEU B 1 86 ? -5.008 -14.156 -3.727 1 97.88 86 LEU B C 1
ATOM 1681 O O . LEU B 1 86 ? -4.766 -13.992 -2.529 1 97.88 86 LEU B O 1
ATOM 1685 N N . LEU B 1 87 ? -5.781 -13.328 -4.434 1 97.44 87 LEU B N 1
ATOM 1686 C CA . LEU B 1 87 ? -6.367 -12.125 -3.85 1 97.44 87 LEU B CA 1
ATOM 1687 C C . LEU B 1 87 ? -7.32 -12.477 -2.713 1 97.44 87 LEU B C 1
ATOM 1689 O O . LEU B 1 87 ? -7.277 -11.859 -1.646 1 97.44 87 LEU B O 1
ATOM 1693 N N . ARG B 1 88 ? -8.117 -13.453 -2.912 1 96 88 ARG B N 1
ATOM 1694 C CA . ARG B 1 88 ? -9.062 -13.883 -1.892 1 96 88 ARG B CA 1
ATOM 1695 C C . ARG B 1 88 ? -8.336 -14.414 -0.659 1 96 88 ARG B C 1
ATOM 1697 O O . ARG B 1 88 ? -8.719 -14.109 0.472 1 96 88 ARG B O 1
ATOM 1704 N N . HIS B 1 89 ? -7.355 -15.18 -0.892 1 97.12 89 HIS B N 1
ATOM 1705 C CA . HIS B 1 89 ? -6.59 -15.789 0.193 1 97.12 89 HIS B CA 1
ATOM 1706 C C . HIS B 1 89 ? -6.043 -14.727 1.141 1 97.12 89 HIS B C 1
ATOM 1708 O O . HIS B 1 89 ? -6.215 -14.828 2.357 1 97.12 89 HIS B O 1
ATOM 1714 N N . VAL B 1 90 ? -5.422 -13.703 0.621 1 97.56 90 VAL B N 1
ATOM 1715 C CA . VAL B 1 90 ? -4.801 -12.68 1.451 1 97.56 90 VAL B CA 1
ATOM 1716 C C . VAL B 1 90 ? -5.875 -11.812 2.096 1 97.56 90 VAL B C 1
ATOM 1718 O O . VAL B 1 90 ? -5.742 -11.398 3.252 1 97.56 90 VAL B O 1
ATOM 1721 N N . HIS B 1 91 ? -6.93 -11.531 1.361 1 97.62 91 HIS B N 1
ATOM 1722 C CA . HIS B 1 91 ? -7.969 -10.672 1.918 1 97.62 91 HIS B CA 1
ATOM 1723 C C . HIS B 1 91 ? -8.703 -11.367 3.062 1 97.62 91 HIS B C 1
ATOM 1725 O O . HIS B 1 91 ? -9.055 -10.727 4.055 1 97.62 91 HIS B O 1
ATOM 1731 N N . GLU B 1 92 ? -8.891 -12.648 2.949 1 97.06 92 GLU B N 1
ATOM 1732 C CA . GLU B 1 92 ? -9.562 -13.406 3.996 1 97.06 92 GLU B CA 1
ATOM 1733 C C . GLU B 1 92 ? -8.75 -13.422 5.285 1 97.06 92 GLU B C 1
ATOM 1735 O O . GLU B 1 92 ? -9.305 -13.531 6.379 1 97.06 92 GLU B O 1
ATOM 1740 N N . ALA B 1 93 ? -7.492 -13.336 5.16 1 97.25 93 ALA B N 1
ATOM 1741 C CA . ALA B 1 93 ? -6.629 -13.281 6.336 1 97.25 93 ALA B CA 1
ATOM 1742 C C . ALA B 1 93 ? -6.762 -11.938 7.051 1 97.25 93 ALA B C 1
ATOM 1744 O O . ALA B 1 93 ? -6.492 -11.844 8.25 1 97.25 93 ALA B O 1
ATOM 1745 N N . TYR B 1 94 ? -7.129 -10.883 6.328 1 97.38 94 TYR B N 1
ATOM 1746 C CA . TYR B 1 94 ? -7.309 -9.539 6.867 1 97.38 94 TYR B CA 1
ATOM 1747 C C . TYR B 1 94 ? -8.625 -8.938 6.406 1 97.38 94 TYR B C 1
ATOM 1749 O O . TYR B 1 94 ? -8.641 -7.934 5.688 1 97.38 94 TYR B O 1
ATOM 1757 N N . PRO B 1 95 ? -9.719 -9.391 6.891 1 96.31 95 PRO B N 1
ATOM 1758 C CA . PRO B 1 95 ? -11.031 -9.086 6.316 1 96.31 95 PRO B CA 1
ATOM 1759 C C . PRO B 1 95 ? -11.484 -7.656 6.613 1 96.31 95 PRO B C 1
ATOM 1761 O O . PRO B 1 95 ? -12.375 -7.137 5.941 1 96.31 95 PRO B O 1
ATOM 1764 N N . THR B 1 96 ? -10.93 -6.988 7.559 1 95.56 96 THR B N 1
ATOM 1765 C CA . THR B 1 96 ? -11.367 -5.641 7.906 1 95.56 96 THR B CA 1
ATOM 1766 C C . THR B 1 96 ? -10.711 -4.605 6.996 1 95.56 96 THR B C 1
ATOM 1768 O O . THR B 1 96 ? -11.109 -3.439 6.984 1 95.56 96 THR B O 1
ATOM 1771 N N . THR B 1 97 ? -9.719 -5.074 6.227 1 97.88 97 THR B N 1
ATOM 1772 C CA . THR B 1 97 ? -8.922 -4.141 5.434 1 97.88 97 THR B CA 1
ATOM 1773 C C . THR B 1 97 ? -9.602 -3.861 4.094 1 97.88 97 THR B C 1
ATOM 1775 O O . THR B 1 97 ? -10.43 -4.648 3.635 1 97.88 97 THR B O 1
ATOM 1778 N N . ARG B 1 98 ? -9.289 -2.699 3.592 1 96.94 98 ARG B N 1
ATOM 1779 C CA . ARG B 1 98 ? -9.539 -2.422 2.18 1 96.94 98 ARG B CA 1
ATOM 1780 C C . ARG B 1 98 ? -8.336 -2.814 1.329 1 96.94 98 ARG B C 1
ATOM 1782 O O . ARG B 1 98 ? -7.211 -2.369 1.586 1 96.94 98 ARG B O 1
ATOM 1789 N N . MET B 1 99 ? -8.602 -3.645 0.385 1 98.19 99 MET B N 1
ATOM 1790 C CA . MET B 1 99 ? -7.543 -4.062 -0.531 1 98.19 99 MET B CA 1
ATOM 1791 C C . MET B 1 99 ? -7.352 -3.037 -1.645 1 98.19 99 MET B C 1
ATOM 1793 O O . MET B 1 99 ? -8.312 -2.654 -2.311 1 98.19 99 MET B O 1
ATOM 1797 N N . GLU B 1 100 ? -6.133 -2.584 -1.824 1 98.38 100 GLU B N 1
ATOM 1798 C CA . GLU B 1 100 ? -5.816 -1.543 -2.799 1 98.38 100 GLU B CA 1
ATOM 1799 C C . GLU B 1 100 ? -4.703 -1.988 -3.742 1 98.38 100 GLU B C 1
ATOM 1801 O O . GLU B 1 100 ? -3.779 -2.693 -3.33 1 98.38 100 GLU B O 1
ATOM 1806 N N . ILE B 1 101 ? -4.848 -1.642 -5.012 1 97.38 101 ILE B N 1
ATOM 1807 C CA . ILE B 1 101 ? -3.91 -2.094 -6.035 1 97.38 101 ILE B CA 1
ATOM 1808 C C . ILE B 1 101 ? -3.725 -0.997 -7.082 1 97.38 101 ILE B C 1
ATOM 1810 O O . ILE B 1 101 ? -4.68 -0.308 -7.445 1 97.38 101 ILE B O 1
ATOM 1814 N N . LEU B 1 102 ? -2.479 -0.814 -7.539 1 96.56 102 LEU B N 1
ATOM 1815 C CA . LEU B 1 102 ? -2.205 -0.052 -8.75 1 96.56 102 LEU B CA 1
ATOM 1816 C C . LEU B 1 102 ? -2.029 -0.98 -9.945 1 96.56 102 LEU B C 1
ATOM 1818 O O . LEU B 1 102 ? -1.206 -1.897 -9.914 1 96.56 102 LEU B O 1
ATOM 1822 N N . ALA B 1 103 ? -2.828 -0.793 -10.914 1 92.38 103 ALA B N 1
ATOM 1823 C CA . ALA B 1 103 ? -2.807 -1.647 -12.102 1 92.38 103 ALA B CA 1
ATOM 1824 C C . ALA B 1 103 ? -2.338 -0.872 -13.328 1 92.38 103 ALA B C 1
ATOM 1826 O O . ALA B 1 103 ? -2.498 0.349 -13.398 1 92.38 103 ALA B O 1
ATOM 1827 N N . SER B 1 104 ? -1.764 -1.613 -14.234 1 84.69 104 SER B N 1
ATOM 1828 C CA . SER B 1 104 ? -1.478 -1.056 -15.547 1 84.69 104 SER B CA 1
ATOM 1829 C C . SER B 1 104 ? -2.705 -1.111 -16.453 1 84.69 104 SER B C 1
ATOM 1831 O O . SER B 1 104 ? -3.723 -1.706 -16.094 1 84.69 104 SER B O 1
ATOM 1833 N N . SER B 1 105 ? -2.592 -0.454 -17.578 1 80.38 105 SER B N 1
ATOM 1834 C CA . SER B 1 105 ? -3.691 -0.416 -18.547 1 80.38 105 SER B CA 1
ATOM 1835 C C . SER B 1 105 ? -4.066 -1.818 -19 1 80.38 105 SER B C 1
ATOM 1837 O O . SER B 1 105 ? -5.23 -2.084 -19.312 1 80.38 105 SER B O 1
ATOM 1839 N N . SER B 1 106 ? -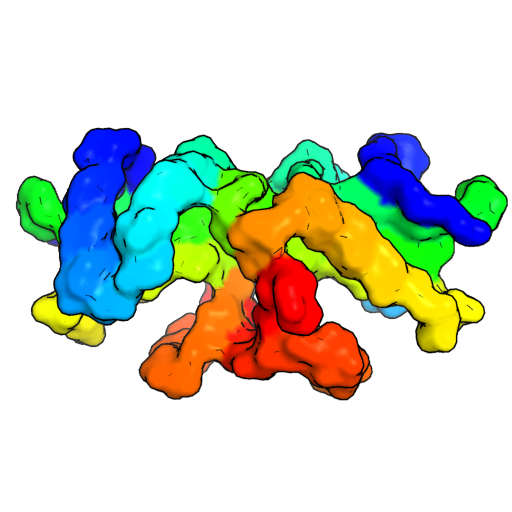3.16 -2.711 -18.984 1 78.25 106 SER B N 1
ATOM 1840 C CA . SER B 1 106 ? -3.395 -4.062 -19.484 1 78.25 106 SER B CA 1
ATOM 1841 C C . SER B 1 106 ? -4.176 -4.898 -18.484 1 78.25 106 SER B C 1
ATOM 1843 O O . SER B 1 106 ? -4.766 -5.918 -18.844 1 78.25 106 SER B O 1
ATOM 1845 N N . SER B 1 107 ? -4.27 -4.43 -17.281 1 83.62 107 SER B N 1
ATOM 1846 C CA . SER B 1 107 ? -4.898 -5.25 -16.25 1 83.62 107 SER B CA 1
ATOM 1847 C C . SER B 1 107 ? -6.141 -4.57 -15.688 1 83.62 107 SER B C 1
ATOM 1849 O O . SER B 1 107 ? -6.809 -5.121 -14.812 1 83.62 107 SER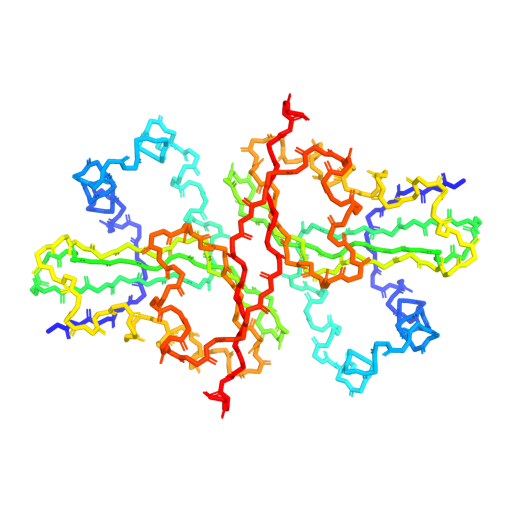 B O 1
ATOM 1851 N N . GLN B 1 108 ? -6.457 -3.469 -16.156 1 84.44 108 GLN B N 1
ATOM 1852 C CA . GLN B 1 108 ? -7.555 -2.67 -15.617 1 84.44 108 GLN B CA 1
ATOM 1853 C C . GLN B 1 108 ? -8.867 -3.443 -15.656 1 84.44 108 GLN B C 1
ATOM 1855 O O . GLN B 1 108 ? -9.602 -3.479 -14.664 1 84.44 108 GLN B O 1
ATOM 1860 N N . SER B 1 109 ? -9.188 -4.059 -16.766 1 86.81 109 SER B N 1
ATOM 1861 C CA . SER B 1 109 ? -10.453 -4.758 -16.953 1 86.81 109 SER B CA 1
ATOM 1862 C C . SER B 1 109 ? -10.57 -5.941 -15.992 1 86.81 109 SER B C 1
ATOM 1864 O O . SER B 1 109 ? -11.672 -6.312 -15.586 1 86.81 109 SER B O 1
ATOM 1866 N N . TYR B 1 110 ? -9.469 -6.496 -15.695 1 90.06 110 TYR B N 1
ATOM 1867 C CA . TYR B 1 110 ? -9.43 -7.641 -14.797 1 90.06 110 TYR B CA 1
ATOM 1868 C C . TYR B 1 110 ? -9.984 -7.273 -13.422 1 90.06 110 TYR B C 1
ATOM 1870 O O . TYR B 1 110 ? -10.891 -7.941 -12.914 1 90.06 110 TYR B O 1
ATOM 1878 N N . TYR B 1 111 ? -9.594 -6.223 -12.836 1 93.69 111 TYR B N 1
ATOM 1879 C CA . TYR B 1 111 ? -10 -5.828 -11.492 1 93.69 111 TYR B CA 1
ATOM 1880 C C . TYR B 1 111 ? -11.43 -5.305 -11.477 1 93.69 111 TYR B C 1
ATOM 1882 O O . TYR B 1 111 ? -12.156 -5.496 -10.5 1 93.69 111 TYR B O 1
ATOM 1890 N N . GLU B 1 112 ? -11.781 -4.691 -12.547 1 91.94 112 GLU B N 1
ATOM 1891 C CA . GLU B 1 112 ? -13.164 -4.258 -12.664 1 91.94 112 GLU B CA 1
ATOM 1892 C C . GLU B 1 112 ? -14.125 -5.445 -12.617 1 91.94 112 GLU B C 1
ATOM 1894 O O . GLU B 1 112 ? -15.148 -5.398 -11.93 1 91.94 112 GLU B O 1
ATOM 1899 N N . GLN B 1 113 ? -13.734 -6.48 -13.297 1 90.69 113 GLN B N 1
ATOM 1900 C CA . GLN B 1 113 ? -14.555 -7.688 -13.344 1 90.69 113 GLN B CA 1
ATOM 1901 C C . GLN B 1 113 ? -14.617 -8.367 -11.984 1 90.69 113 GLN B C 1
ATOM 1903 O O . GLN B 1 113 ? -15.602 -9.047 -11.664 1 90.69 113 GLN B O 1
ATOM 1908 N N . LEU B 1 114 ? -13.594 -8.203 -11.211 1 92.38 114 LEU B N 1
ATOM 1909 C CA . LEU B 1 114 ? -13.531 -8.812 -9.883 1 92.38 114 LEU B CA 1
ATOM 1910 C C . LEU B 1 114 ? -14.281 -7.965 -8.859 1 92.38 114 LEU B C 1
ATOM 1912 O O . LEU B 1 114 ? -14.312 -8.305 -7.676 1 92.38 114 LEU B O 1
ATOM 1916 N N . GLY B 1 115 ? -14.867 -6.777 -9.258 1 93.06 115 GLY B N 1
ATOM 1917 C CA . GLY B 1 115 ? -15.711 -5.977 -8.383 1 93.06 115 GLY B CA 1
ATOM 1918 C C . GLY B 1 115 ? -14.945 -4.887 -7.652 1 93.06 115 GLY B C 1
ATOM 1919 O O . GLY B 1 115 ? -15.438 -4.336 -6.668 1 93.06 115 GLY B O 1
ATOM 1920 N N . PHE B 1 116 ? -13.734 -4.633 -8.109 1 95.44 116 PHE B N 1
ATOM 1921 C CA . PHE B 1 116 ? -12.984 -3.527 -7.52 1 95.44 116 PHE B CA 1
ATOM 1922 C C . PHE B 1 116 ? -13.531 -2.188 -8 1 95.44 116 PHE B C 1
ATOM 1924 O O . PHE B 1 116 ? -13.906 -2.049 -9.172 1 95.44 116 PHE B O 1
ATOM 1931 N N . ARG B 1 117 ? -13.555 -1.221 -7.121 1 94.44 117 ARG B N 1
ATOM 1932 C CA . ARG B 1 117 ? -13.914 0.147 -7.48 1 94.44 117 ARG B CA 1
ATOM 1933 C C . ARG B 1 117 ? -12.711 0.9 -8.039 1 94.44 117 ARG B C 1
ATOM 1935 O O . ARG B 1 117 ? -11.617 0.855 -7.469 1 94.44 117 ARG B O 1
ATOM 1942 N N . PRO B 1 118 ? -12.891 1.62 -9.078 1 93 118 PRO B N 1
ATOM 1943 C CA . PRO B 1 118 ? -11.766 2.338 -9.688 1 93 118 PRO B CA 1
ATOM 1944 C C . PRO B 1 118 ? -11.398 3.613 -8.93 1 93 118 PRO B C 1
ATOM 1946 O O . PRO B 1 118 ? -12.281 4.305 -8.422 1 93 118 PRO B O 1
ATOM 1949 N N . PHE B 1 119 ? -10.148 3.893 -8.852 1 94.19 119 PHE B N 1
ATOM 1950 C CA . PHE B 1 119 ? -9.539 5.121 -8.344 1 94.19 119 PHE B CA 1
ATOM 1951 C C . PHE B 1 119 ? -8.453 5.617 -9.281 1 94.19 119 PHE B C 1
ATOM 1953 O O . PHE B 1 119 ? -8.086 4.93 -10.242 1 94.19 119 PHE B O 1
ATOM 1960 N N . TYR B 1 120 ? -8.102 6.836 -9.031 1 94 120 TYR B N 1
ATOM 1961 C CA . TYR B 1 120 ? -6.887 7.309 -9.68 1 94 120 TYR B CA 1
ATOM 1962 C C . TYR B 1 120 ? -5.645 6.875 -8.914 1 94 120 TYR B C 1
ATOM 1964 O O . TYR B 1 120 ? -5.551 7.09 -7.703 1 94 120 TYR B O 1
ATOM 1972 N N . GLY B 1 121 ? -4.777 6.172 -9.602 1 96.25 121 GLY B N 1
ATOM 1973 C CA . GLY B 1 121 ? -3.516 5.758 -9.016 1 96.25 121 GLY B CA 1
ATOM 1974 C C . GLY B 1 121 ? -2.334 6.574 -9.5 1 96.25 121 GLY B C 1
ATOM 1975 O O . GLY B 1 121 ? -2.338 7.074 -10.625 1 96.25 121 GLY B O 1
ATOM 1976 N N . PHE B 1 122 ? -1.381 6.723 -8.602 1 96.19 122 PHE B N 1
ATOM 1977 C CA . PHE B 1 122 ? -0.196 7.5 -8.945 1 96.19 122 PHE B CA 1
ATOM 1978 C C . PHE B 1 122 ? 1.063 6.836 -8.398 1 96.19 122 PHE B C 1
ATOM 1980 O O . PHE B 1 122 ? 1.037 6.227 -7.332 1 96.19 122 PHE B O 1
ATOM 1987 N N . ARG B 1 123 ? 2.111 6.977 -9.164 1 97.06 123 ARG B N 1
ATOM 1988 C CA . ARG B 1 123 ? 3.412 6.449 -8.766 1 97.06 123 ARG B CA 1
ATOM 1989 C C . ARG B 1 123 ? 4.523 7.453 -9.055 1 97.06 123 ARG B C 1
ATOM 1991 O O . ARG B 1 123 ? 4.496 8.133 -10.086 1 97.06 123 ARG B O 1
ATOM 1998 N N . LYS B 1 124 ? 5.488 7.5 -8.133 1 96.81 124 LYS B N 1
ATOM 1999 C CA . LYS B 1 124 ? 6.625 8.398 -8.328 1 96.81 124 LYS B CA 1
ATOM 2000 C C . LYS B 1 124 ? 7.902 7.801 -7.734 1 96.81 124 LYS B C 1
ATOM 2002 O O . LYS B 1 124 ? 7.891 7.273 -6.621 1 96.81 124 LYS B O 1
ATOM 2007 N N . THR B 1 125 ? 8.969 7.824 -8.523 1 94.75 125 THR B N 1
ATOM 2008 C CA . THR B 1 125 ? 10.297 7.523 -7.992 1 94.75 125 THR B CA 1
ATOM 2009 C C . THR B 1 125 ? 10.992 8.805 -7.539 1 94.75 125 THR B C 1
ATOM 2011 O O . THR B 1 125 ? 10.641 9.898 -7.977 1 94.75 125 THR B O 1
ATOM 2014 N N . ILE B 1 126 ? 11.945 8.695 -6.648 1 90.19 126 ILE B N 1
ATOM 2015 C CA . ILE B 1 126 ? 12.516 9.867 -5.992 1 90.19 126 ILE B CA 1
ATOM 2016 C C . ILE B 1 126 ? 13.203 10.758 -7.023 1 90.19 126 ILE B C 1
ATOM 2018 O O . ILE B 1 126 ? 13.266 11.977 -6.855 1 90.19 126 ILE B O 1
ATOM 2022 N N . ASP B 1 127 ? 13.734 10.32 -8.039 1 80.75 127 ASP B N 1
ATOM 2023 C CA . ASP B 1 127 ? 14.508 11.07 -9.023 1 80.75 127 ASP B CA 1
ATOM 2024 C C . ASP B 1 127 ? 13.594 11.781 -10.016 1 80.75 127 ASP B C 1
ATOM 2026 O O . ASP B 1 127 ? 14.055 12.602 -10.812 1 80.75 127 ASP B O 1
ATOM 2030 N N . GLU B 1 128 ? 12.438 11.594 -9.961 1 72.69 128 GLU B N 1
ATOM 2031 C CA . GLU B 1 128 ? 11.523 12.242 -10.898 1 72.69 128 GLU B CA 1
ATOM 2032 C C . GLU B 1 128 ? 10.93 13.516 -10.305 1 72.69 128 GLU B C 1
ATOM 2034 O O . GLU B 1 128 ? 10.82 13.648 -9.086 1 72.69 128 GLU B O 1
#

Radius of gyration: 18.34 Å; Cα contacts (8 Å, |Δi|>4): 501; chains: 2; bounding box: 37×56×41 Å